Protein AF-R7VZM8-F1 (afdb_monomer_lite)

Foldseek 3Di:
DVVLVVVVVCVVVVVVPDDPDPLVVVLVVLVNVLVVLVVVVVVVVVVLLDLVVLVVVPPDQPPDPPLQVQLQVLLVVLLCCLVVVPLDPLPDDQPDDLSCVVNVRDDRSVSVSSNSSVCVNVLVVSVQVNVVNNCCCPPVVPVSCPPVNVVVVVVSLVSSLVSLVVSLVSLVVCCVPPDPDPVSVVVNVVSVVVNVCSVCVVVVVVVVVVPRRDLFFFAQQVVQLVVVCVVPVVVCVVCVVVVNNVVVSVVRRGDGQPDPDRVSVVVVVLVSCLSVPQRDGSVSVVVSVVDDCCVVCVVVVNCVPCVVLRVDDPVSSVVVVSVVSSVVRD

Secondary structure (DSSP, 8-state):
-HHHHHHHHHHHHHTTTS---HHHHHHHHHHHHHHHHHHHHHHHHHHHTSHHHHHHHSPP----TTHHHHHHHHHHHHHHHHHH-------SPP---GGGGGTT-PPPHHHHHHHHHHHHHSHHHHHHHHHHHHHIIIII-GGGS-HHHHHHHHHHHHHHHHHHHHHHHHHHHHHHHH--SHHHHHHHHHHHHHHHHHHHHHHHHHHHHTSPPPSSPEEE-HHHHHHHHHHTHHHHHHHHHTT-HHHHHHHHSEEEP--SS-HHHHHHHHHHHIIIII--SHHHHHHHHH-SSHHHHHHTT-HHHHGGGTSS-HHHHHHHHHHHHHHHH-

pLDDT: mean 70.74, std 12.4, range [43.28, 94.25]

Organism: Aegilops tauschii (NCBI:txid37682)

Radius of gyration: 27.65 Å; chains: 1; bounding box: 67×43×77 Å

Sequence (330 aa):
MALVVVVLWVIYKSWTSALETKGFQVFAVLLLIGGIIKCFQKPWALRSASFQSLANSCGPSQRTACREKELENYVKQARVFILSGDIGQATGTAIYEPGMLFTDLPYPYCDRLTNLKCSFFWYKNSLKDTLSNIFEVLYTRKKMINCEEFSRHCLCGWLTLILCFYTLIMASFHILAHLNGVDGIVTLALVFGTGVLEYLAPKIMDWSEKIKWPDRVLQHNVIGYFSRNRRHAMLMRFARLFQCKDLLDQIWCMEPCYSPMDITKLVHQHVQDGWKEYIHDAESYREFNDIRGQWILVHESCDESLGWSLEKPFDESVLLWHLATDFCFY

InterPro domains:
  IPR025315 Domain of unknown function DUF4220 [PF13968] (4-62)

Structure (mmCIF, N/CA/C/O backbone):
data_AF-R7VZM8-F1
#
_entry.id   AF-R7VZM8-F1
#
loop_
_atom_site.group_PDB
_atom_site.id
_atom_site.type_symbol
_atom_site.label_atom_id
_atom_site.label_alt_id
_atom_site.label_comp_id
_atom_site.label_asym_id
_atom_site.label_entity_id
_atom_site.label_seq_id
_atom_site.pdbx_PDB_ins_code
_atom_site.Cartn_x
_atom_site.Cartn_y
_atom_site.Cartn_z
_atom_site.occupancy
_atom_site.B_iso_or_equiv
_atom_site.auth_seq_id
_atom_site.auth_comp_id
_atom_site.auth_asym_id
_atom_site.auth_atom_id
_atom_site.pdbx_PDB_model_num
ATOM 1 N N . MET A 1 1 ? 13.568 -21.404 -23.877 1.00 47.91 1 MET A N 1
ATOM 2 C CA . MET A 1 1 ? 14.687 -22.231 -24.387 1.00 47.91 1 MET A CA 1
ATOM 3 C C . MET A 1 1 ? 14.714 -22.303 -25.912 1.00 47.91 1 MET A C 1
ATOM 5 O O . MET A 1 1 ? 15.728 -21.921 -26.474 1.00 47.91 1 MET A O 1
ATOM 9 N N . ALA A 1 2 ? 13.625 -22.677 -26.600 1.00 46.50 2 ALA A N 1
ATOM 10 C CA . ALA A 1 2 ? 13.604 -22.779 -28.071 1.00 46.50 2 ALA A CA 1
ATOM 11 C C . ALA A 1 2 ? 13.983 -21.478 -28.816 1.00 46.50 2 ALA A C 1
ATOM 13 O O . ALA A 1 2 ? 14.806 -21.518 -29.720 1.00 46.50 2 ALA A O 1
ATOM 14 N N . LEU A 1 3 ? 13.474 -20.314 -28.386 1.00 50.62 3 LEU A N 1
ATOM 15 C CA . LEU A 1 3 ? 13.824 -19.013 -28.985 1.00 50.62 3 LEU A CA 1
ATOM 16 C C . LEU A 1 3 ? 15.320 -18.678 -28.881 1.00 50.62 3 LEU A C 1
ATOM 18 O O . LEU A 1 3 ? 15.894 -18.163 -29.831 1.00 50.62 3 LEU A O 1
ATOM 22 N N . VAL A 1 4 ? 15.967 -19.013 -27.761 1.00 55.88 4 VAL A N 1
ATOM 23 C CA . VAL A 1 4 ? 17.405 -18.761 -27.559 1.00 55.88 4 VAL A CA 1
ATOM 24 C C . VAL A 1 4 ? 18.235 -19.647 -28.486 1.00 55.88 4 VAL A C 1
ATOM 26 O O . VAL A 1 4 ? 19.178 -19.170 -29.104 1.00 55.88 4 VAL A O 1
ATOM 29 N N . VAL A 1 5 ? 17.846 -20.915 -28.646 1.00 61.16 5 VAL A N 1
ATOM 30 C CA . VAL A 1 5 ? 18.509 -21.857 -29.562 1.00 61.16 5 VAL A CA 1
ATOM 31 C C . VAL A 1 5 ? 18.340 -21.426 -31.020 1.00 61.16 5 VAL A C 1
ATOM 33 O O . VAL A 1 5 ? 19.298 -21.479 -31.783 1.00 61.16 5 VAL A O 1
ATOM 36 N N . VAL A 1 6 ? 17.157 -20.935 -31.400 1.00 59.25 6 VAL A N 1
ATOM 37 C CA . VAL A 1 6 ? 16.899 -20.406 -32.748 1.00 59.25 6 VAL A CA 1
ATOM 38 C C . VAL A 1 6 ? 17.711 -19.137 -33.008 1.00 59.25 6 VAL A C 1
ATOM 40 O O . VAL A 1 6 ? 18.320 -19.028 -34.065 1.00 59.25 6 VAL A O 1
ATOM 43 N N . VAL A 1 7 ? 17.795 -18.211 -32.048 1.00 59.72 7 VAL A N 1
ATOM 44 C CA . VAL A 1 7 ? 18.631 -17.003 -32.167 1.00 59.72 7 VAL A CA 1
ATOM 45 C C . VAL A 1 7 ? 20.111 -17.372 -32.289 1.00 59.72 7 VAL A C 1
ATOM 47 O O . VAL A 1 7 ? 20.783 -16.878 -33.190 1.00 59.72 7 VAL A O 1
ATOM 50 N N . LEU A 1 8 ? 20.608 -18.296 -31.460 1.00 61.56 8 LEU A N 1
ATOM 51 C CA . LEU A 1 8 ? 21.982 -18.803 -31.550 1.00 61.56 8 LEU A CA 1
ATOM 52 C C . LEU A 1 8 ? 22.260 -19.472 -32.902 1.00 61.56 8 LEU A C 1
ATOM 54 O O . LEU A 1 8 ? 23.320 -19.258 -33.483 1.00 61.56 8 LEU A O 1
ATOM 58 N N . TRP A 1 9 ? 21.302 -20.237 -33.427 1.00 63.81 9 TRP A N 1
ATOM 59 C CA . TRP A 1 9 ? 21.419 -20.903 -34.722 1.00 63.81 9 TRP A CA 1
ATOM 60 C C . TRP A 1 9 ? 21.381 -19.921 -35.901 1.00 63.81 9 TRP A C 1
ATOM 62 O O . TRP A 1 9 ? 22.180 -20.047 -36.826 1.00 63.81 9 TRP A O 1
ATOM 72 N N . VAL A 1 10 ? 20.502 -18.914 -35.863 1.00 62.25 10 VAL A N 1
ATOM 73 C CA . VAL A 1 10 ? 20.428 -17.850 -36.878 1.00 62.25 10 VAL A CA 1
ATOM 74 C C . VAL A 1 10 ? 21.713 -17.022 -36.885 1.00 62.25 10 VAL A C 1
ATOM 76 O O . VAL A 1 10 ? 22.225 -16.719 -37.958 1.00 62.25 10 VAL A O 1
ATOM 79 N N . ILE A 1 11 ? 22.277 -16.715 -35.714 1.00 59.69 11 ILE A N 1
ATOM 80 C CA . ILE A 1 11 ? 23.558 -16.004 -35.588 1.00 59.69 11 ILE A CA 1
ATOM 81 C C . ILE A 1 11 ? 24.710 -16.863 -36.118 1.00 59.69 11 ILE A C 1
ATOM 83 O O . ILE A 1 11 ? 25.477 -16.396 -36.957 1.00 59.69 11 ILE A O 1
ATOM 87 N N . TYR A 1 12 ? 24.788 -18.131 -35.698 1.00 63.56 12 TYR A N 1
ATOM 88 C CA . TYR A 1 12 ? 25.786 -19.085 -36.188 1.00 63.56 12 TYR A CA 1
ATOM 89 C C . TYR A 1 12 ? 25.752 -19.196 -37.715 1.00 63.56 12 TYR A C 1
ATOM 91 O O . TYR A 1 12 ? 26.788 -19.130 -38.370 1.00 63.56 12 TYR A O 1
ATOM 99 N N . LYS A 1 13 ? 24.552 -19.295 -38.296 1.00 56.81 13 LYS A N 1
ATOM 100 C CA . LYS A 1 13 ? 24.367 -19.413 -39.743 1.00 56.81 13 LYS A CA 1
ATOM 101 C C . LYS A 1 13 ? 24.684 -18.108 -40.481 1.00 56.81 13 LYS A C 1
ATOM 103 O O . LYS A 1 13 ? 25.365 -18.152 -41.499 1.00 56.81 13 LYS A O 1
ATOM 108 N N . SER A 1 14 ? 24.257 -16.961 -39.954 1.00 53.97 14 SER A N 1
ATOM 109 C CA . SER A 1 14 ? 24.496 -15.635 -40.548 1.00 53.97 14 SER A CA 1
ATOM 110 C C . SER A 1 14 ? 25.985 -15.244 -40.562 1.00 53.97 14 SER A C 1
ATOM 112 O O . SER A 1 14 ? 26.448 -14.570 -41.477 1.00 53.97 14 SER A O 1
ATOM 114 N N . TRP A 1 15 ? 26.777 -15.725 -39.596 1.00 54.94 15 TRP A N 1
ATOM 115 C CA . TRP A 1 15 ? 28.216 -15.431 -39.495 1.00 54.94 15 TRP A CA 1
ATOM 116 C C . TRP A 1 15 ? 29.125 -16.295 -40.368 1.00 54.94 15 TRP A C 1
ATOM 118 O O . TRP A 1 15 ? 30.311 -15.994 -40.481 1.00 54.94 15 TRP A O 1
ATOM 128 N N . THR A 1 16 ? 28.600 -17.343 -41.007 1.00 51.31 16 THR A N 1
ATOM 129 C CA . THR A 1 16 ? 29.411 -18.174 -41.912 1.00 51.31 16 THR A CA 1
ATOM 130 C C . THR A 1 16 ? 29.676 -17.526 -43.273 1.00 51.31 16 THR A C 1
ATOM 132 O O . THR A 1 16 ? 30.570 -17.989 -43.974 1.00 51.31 16 THR A O 1
ATOM 135 N N . SER A 1 17 ? 28.961 -16.456 -43.652 1.00 50.94 17 SER A N 1
ATOM 136 C CA . SER A 1 17 ? 29.020 -15.929 -45.026 1.00 50.94 17 SER A CA 1
ATOM 137 C C . SER A 1 17 ? 29.549 -14.502 -45.212 1.00 50.94 17 SER A C 1
ATOM 139 O O . SER A 1 17 ? 29.902 -14.177 -46.339 1.00 50.94 17 SER A O 1
ATOM 141 N N . ALA A 1 18 ? 29.642 -13.642 -44.189 1.00 48.88 18 ALA A N 1
ATOM 142 C CA . ALA A 1 18 ? 30.209 -12.293 -44.364 1.00 48.88 18 ALA A CA 1
ATOM 143 C C . ALA A 1 18 ? 30.545 -11.596 -43.030 1.00 48.88 18 ALA A C 1
ATOM 145 O O . ALA A 1 18 ? 29.624 -11.272 -42.289 1.00 48.88 18 ALA A O 1
ATOM 146 N N . LEU A 1 19 ? 31.837 -11.367 -42.732 1.00 45.66 19 LEU A N 1
ATOM 147 C CA . LEU A 1 19 ? 32.465 -10.056 -42.425 1.00 45.66 19 LEU A CA 1
ATOM 148 C C . LEU A 1 19 ? 33.900 -10.248 -41.876 1.00 45.66 19 LEU A C 1
ATOM 150 O O . LEU A 1 19 ? 34.112 -10.838 -40.818 1.00 45.66 19 LEU A O 1
ATOM 154 N N . GLU A 1 20 ? 34.888 -9.702 -42.585 1.00 55.16 20 GLU A N 1
ATOM 155 C CA . GLU A 1 20 ? 36.341 -9.908 -42.428 1.00 55.16 20 GLU A CA 1
ATOM 156 C C . GLU A 1 20 ? 37.033 -9.171 -41.261 1.00 55.16 20 GLU A C 1
ATOM 158 O O . GLU A 1 20 ? 38.241 -8.949 -41.296 1.00 55.16 20 GLU A O 1
ATOM 163 N N . THR A 1 21 ? 36.352 -8.803 -40.175 1.00 58.66 21 THR A N 1
ATOM 164 C CA . THR A 1 21 ? 37.054 -8.159 -39.045 1.00 58.66 21 THR A CA 1
ATOM 165 C C . THR A 1 21 ? 36.731 -8.825 -37.717 1.00 58.66 21 THR A C 1
ATOM 167 O O . THR A 1 21 ? 35.599 -8.809 -37.239 1.00 58.66 21 THR A O 1
ATOM 170 N N . LYS A 1 22 ? 37.770 -9.380 -37.073 1.00 61.44 22 LYS A N 1
ATOM 171 C CA . LYS A 1 22 ? 37.702 -9.987 -35.728 1.00 61.44 22 LYS A CA 1
ATOM 172 C C . LYS A 1 22 ? 36.993 -9.076 -34.708 1.00 61.44 22 LYS A C 1
ATOM 174 O O . LYS A 1 22 ? 36.336 -9.575 -33.802 1.00 61.44 22 LYS A O 1
ATOM 179 N N . GLY A 1 23 ? 37.079 -7.751 -34.878 1.00 60.91 23 GLY A N 1
ATOM 180 C CA . GLY A 1 23 ? 36.411 -6.760 -34.027 1.00 60.91 23 GLY A CA 1
ATOM 181 C C . GLY A 1 23 ? 34.877 -6.796 -34.085 1.00 60.91 23 GLY A C 1
ATOM 182 O O . GLY A 1 23 ? 34.233 -6.691 -33.043 1.00 60.91 23 GLY A O 1
ATOM 183 N N . PHE A 1 24 ? 34.282 -7.019 -35.262 1.00 62.06 24 PHE A N 1
ATOM 184 C CA . PHE A 1 24 ? 32.823 -7.082 -35.416 1.00 62.06 24 PHE A CA 1
ATOM 185 C C . PHE A 1 24 ? 32.226 -8.341 -34.769 1.00 62.06 24 PHE A C 1
ATOM 187 O O . PHE A 1 24 ? 31.180 -8.282 -34.121 1.00 62.06 24 PHE A O 1
ATOM 194 N N . GLN A 1 25 ? 32.928 -9.474 -34.869 1.00 64.62 25 GLN A N 1
ATOM 195 C CA . GLN A 1 25 ? 32.529 -10.718 -34.203 1.00 64.62 25 GLN A CA 1
ATOM 196 C C . GLN A 1 25 ? 32.532 -10.559 -32.678 1.00 64.62 25 GLN A C 1
ATOM 198 O O . GLN A 1 25 ? 31.567 -10.935 -32.016 1.00 64.62 25 GLN A O 1
ATOM 203 N N . VAL A 1 26 ? 33.573 -9.936 -32.117 1.00 66.12 26 VAL A N 1
ATOM 204 C CA . VAL A 1 26 ? 33.650 -9.655 -30.674 1.00 66.12 26 VAL A CA 1
ATOM 205 C C . VAL A 1 26 ? 32.506 -8.738 -30.232 1.00 66.12 26 VAL A C 1
ATOM 207 O O . VAL A 1 26 ? 31.833 -9.035 -29.247 1.00 66.12 26 VAL A O 1
ATOM 210 N N . PHE A 1 27 ? 32.228 -7.670 -30.986 1.00 63.66 27 PHE A N 1
ATOM 211 C CA . PHE A 1 27 ? 31.121 -6.749 -30.712 1.00 63.66 27 PHE A CA 1
ATOM 212 C C . PHE A 1 27 ? 29.767 -7.469 -30.631 1.00 63.66 27 PHE A C 1
ATOM 214 O O . PHE A 1 27 ? 29.010 -7.292 -29.675 1.00 63.66 27 PHE A O 1
ATOM 221 N N . ALA A 1 28 ? 29.476 -8.320 -31.612 1.00 67.62 28 ALA A N 1
ATOM 222 C CA . ALA A 1 28 ? 28.193 -8.995 -31.690 1.00 67.62 28 ALA A CA 1
ATOM 223 C C . ALA A 1 28 ? 28.042 -10.105 -30.629 1.00 67.62 28 ALA A C 1
ATOM 225 O O . ALA A 1 28 ? 26.954 -10.275 -30.075 1.00 67.62 28 ALA A O 1
ATOM 226 N N . VAL A 1 29 ? 29.130 -10.800 -30.264 1.00 74.12 29 VAL A N 1
ATOM 227 C CA . VAL A 1 29 ? 29.143 -11.738 -29.123 1.00 74.12 29 VAL A CA 1
ATOM 228 C C . VAL A 1 29 ? 28.853 -11.010 -27.805 1.00 74.12 29 VAL A C 1
ATOM 230 O O . VAL A 1 29 ? 28.062 -11.497 -27.000 1.00 74.12 29 VAL A O 1
ATOM 233 N N . LEU A 1 30 ? 29.444 -9.834 -27.578 1.00 70.00 30 LEU A N 1
ATOM 234 C CA . LEU A 1 30 ? 29.235 -9.065 -26.345 1.00 70.00 30 LEU A CA 1
ATOM 235 C C . LEU A 1 30 ? 27.787 -8.568 -26.204 1.00 70.00 30 LEU A C 1
ATOM 237 O O . LEU A 1 30 ? 27.204 -8.687 -25.125 1.00 70.00 30 LEU A O 1
ATOM 241 N N . LEU A 1 31 ? 27.177 -8.083 -27.292 1.00 69.56 31 LEU A N 1
ATOM 242 C CA . LEU A 1 31 ? 25.755 -7.714 -27.303 1.00 69.56 31 LEU A CA 1
ATOM 243 C C . LEU A 1 31 ? 24.843 -8.914 -27.037 1.00 69.56 31 LEU A C 1
ATOM 245 O O . LEU A 1 31 ? 23.864 -8.792 -26.301 1.00 69.56 31 LEU A O 1
ATOM 249 N N . LEU A 1 32 ? 25.178 -10.080 -27.595 1.00 74.75 32 LEU A N 1
ATOM 250 C CA . LEU A 1 32 ? 24.436 -11.313 -27.358 1.00 74.75 32 LEU A CA 1
ATOM 251 C C . LEU A 1 32 ? 24.507 -11.735 -25.885 1.00 74.75 32 LEU A C 1
ATOM 253 O O . LEU A 1 32 ? 23.478 -12.057 -25.297 1.00 74.75 32 LEU A O 1
ATOM 257 N N . ILE A 1 33 ? 25.694 -11.693 -25.275 1.00 76.31 33 ILE A N 1
ATOM 258 C CA . ILE A 1 33 ? 25.879 -12.007 -23.852 1.00 76.31 33 ILE A CA 1
ATOM 259 C C . ILE A 1 33 ? 25.067 -11.038 -22.984 1.00 76.31 33 ILE A C 1
ATOM 261 O O . ILE A 1 33 ? 24.312 -11.489 -22.123 1.00 76.31 33 ILE A O 1
ATOM 265 N N . GLY A 1 34 ? 25.148 -9.728 -23.245 1.00 71.31 34 GLY A N 1
ATOM 266 C CA . GLY A 1 34 ? 24.348 -8.724 -22.534 1.00 71.31 34 GLY A CA 1
ATOM 267 C C . GLY A 1 34 ? 22.839 -8.953 -22.687 1.00 71.31 34 GLY A C 1
ATOM 268 O O . GLY A 1 34 ? 22.094 -8.898 -21.708 1.00 71.31 34 GLY A O 1
ATOM 269 N N . GLY A 1 35 ? 22.388 -9.294 -23.898 1.00 70.25 35 GLY A N 1
ATOM 270 C CA . GLY A 1 35 ? 20.996 -9.644 -24.179 1.00 70.25 35 GLY A CA 1
ATOM 271 C C . GLY A 1 35 ? 20.530 -10.885 -23.417 1.00 70.25 35 GLY A C 1
ATOM 272 O O . GLY A 1 35 ? 19.480 -10.852 -22.780 1.00 70.25 35 GLY A O 1
ATOM 273 N N . ILE A 1 36 ? 21.326 -11.959 -23.413 1.00 76.31 36 ILE A N 1
ATOM 274 C CA . ILE A 1 36 ? 21.027 -13.198 -22.679 1.00 76.31 36 ILE A CA 1
ATOM 275 C C . ILE A 1 36 ? 20.930 -12.924 -21.177 1.00 76.31 36 ILE A C 1
ATOM 277 O O . ILE A 1 36 ? 19.963 -13.343 -20.539 1.00 76.31 36 ILE A O 1
ATOM 281 N N . ILE A 1 37 ? 21.895 -12.189 -20.619 1.00 72.62 37 ILE A N 1
ATOM 282 C CA . ILE A 1 37 ? 21.901 -11.797 -19.208 1.00 72.62 37 ILE A CA 1
ATOM 283 C C . ILE A 1 37 ? 20.597 -11.066 -18.856 1.00 72.62 37 ILE A C 1
ATOM 285 O O . ILE A 1 37 ? 19.898 -11.472 -17.926 1.00 72.62 37 ILE A O 1
ATOM 289 N N . LYS A 1 38 ? 20.197 -10.061 -19.646 1.00 69.44 38 LYS A N 1
ATOM 290 C CA . LYS A 1 38 ? 18.923 -9.353 -19.448 1.00 69.44 38 LYS A CA 1
ATOM 291 C C . LYS A 1 38 ? 17.693 -10.247 -19.583 1.00 69.44 38 LYS A C 1
ATOM 293 O O . LYS A 1 38 ? 16.740 -10.102 -18.815 1.00 69.44 38 LYS A O 1
ATOM 298 N N . CYS A 1 39 ? 17.695 -11.183 -20.531 1.00 69.56 39 CYS A N 1
ATOM 299 C CA . CYS A 1 39 ? 16.591 -12.124 -20.707 1.00 69.56 39 CYS A CA 1
ATOM 300 C C . CYS A 1 39 ? 16.370 -13.002 -19.470 1.00 69.56 39 CYS A C 1
ATOM 302 O O . CYS A 1 39 ? 15.230 -13.381 -19.214 1.00 69.56 39 CYS A O 1
ATOM 304 N N . PHE A 1 40 ? 17.421 -13.307 -18.703 1.00 71.19 40 PHE A N 1
ATOM 305 C CA . PHE A 1 40 ? 17.316 -14.079 -17.463 1.00 71.19 40 PHE A CA 1
ATOM 306 C C . PHE A 1 40 ? 17.054 -13.222 -16.219 1.00 71.19 40 PHE A C 1
ATOM 308 O O . PHE A 1 40 ? 16.408 -13.711 -15.293 1.00 71.19 40 PHE A O 1
ATOM 315 N N . GLN A 1 41 ? 17.459 -11.947 -16.208 1.00 68.62 41 GLN A N 1
ATOM 316 C CA . GLN A 1 41 ? 17.193 -11.031 -15.090 1.00 68.62 41 GLN A CA 1
ATOM 317 C C . GLN A 1 41 ? 15.697 -10.905 -14.777 1.00 68.62 41 GLN A C 1
ATOM 319 O O . GLN A 1 41 ? 15.310 -10.973 -13.615 1.00 68.62 41 GLN A O 1
ATOM 324 N N . LYS A 1 42 ? 14.841 -10.753 -15.797 1.00 66.12 42 LYS A N 1
ATOM 325 C CA . LYS A 1 42 ? 13.397 -10.548 -15.591 1.00 66.12 42 LYS A CA 1
ATOM 326 C C . LYS A 1 42 ? 12.685 -11.795 -15.026 1.00 66.12 42 LYS A C 1
ATOM 328 O O . LYS A 1 42 ? 11.997 -11.654 -14.018 1.00 66.12 42 LYS A O 1
ATOM 333 N N . PRO A 1 43 ? 12.847 -13.011 -15.588 1.00 67.75 43 PRO A N 1
ATOM 334 C CA . PRO A 1 43 ? 12.316 -14.240 -14.992 1.00 67.75 43 PRO A CA 1
ATOM 335 C C . PRO A 1 43 ? 12.862 -14.527 -13.592 1.00 67.75 43 PRO A C 1
ATOM 337 O O . PRO A 1 43 ? 12.129 -15.036 -12.748 1.00 67.75 43 PRO A O 1
ATOM 340 N N . TRP A 1 44 ? 14.133 -14.202 -13.340 1.00 65.62 44 TRP A N 1
ATOM 341 C CA . TRP A 1 44 ? 14.735 -14.378 -12.022 1.00 65.62 44 TRP A CA 1
ATOM 342 C C . TRP A 1 44 ? 14.106 -13.441 -10.991 1.00 65.62 44 TRP A C 1
ATOM 344 O O . TRP A 1 44 ? 13.624 -13.916 -9.967 1.00 65.62 44 TRP A O 1
ATOM 354 N N . ALA A 1 45 ? 14.009 -12.147 -11.314 1.00 64.19 45 ALA A N 1
ATOM 355 C CA . ALA A 1 45 ? 13.328 -11.158 -10.483 1.00 64.19 45 ALA A CA 1
ATOM 356 C C . ALA A 1 45 ? 11.867 -11.551 -10.213 1.00 64.19 45 ALA A C 1
ATOM 358 O O . ALA A 1 45 ? 11.394 -11.414 -9.095 1.00 64.19 45 ALA A O 1
ATOM 359 N N . LEU A 1 46 ? 11.160 -12.107 -11.204 1.00 64.25 46 LEU A N 1
ATOM 360 C CA . LEU A 1 46 ? 9.800 -12.642 -11.036 1.00 64.25 46 LEU A CA 1
ATOM 361 C C . LEU A 1 46 ? 9.736 -13.847 -10.083 1.00 64.25 46 LEU A C 1
ATOM 363 O O . LEU A 1 46 ? 8.755 -14.003 -9.355 1.00 64.25 46 LEU A O 1
ATOM 367 N N . ARG A 1 47 ? 10.759 -14.710 -10.082 1.00 68.38 47 ARG A N 1
ATOM 368 C CA . ARG A 1 47 ? 10.826 -15.889 -9.210 1.00 68.38 47 ARG A CA 1
ATOM 369 C C . ARG A 1 47 ? 11.124 -15.506 -7.760 1.00 68.38 47 ARG A C 1
ATOM 371 O O . ARG A 1 47 ? 10.432 -16.004 -6.869 1.00 68.38 47 ARG A O 1
ATOM 378 N N . SER A 1 48 ? 12.110 -14.639 -7.523 1.00 62.44 48 SER A N 1
ATOM 379 C CA . SER A 1 48 ? 12.456 -14.151 -6.175 1.00 62.44 48 SER A CA 1
ATOM 380 C C . SER A 1 48 ? 11.322 -13.331 -5.559 1.00 62.44 48 SER A C 1
ATOM 382 O O . SER A 1 48 ? 11.048 -13.436 -4.369 1.00 62.44 48 SER A O 1
ATOM 384 N N . ALA A 1 49 ? 10.576 -12.627 -6.404 1.00 61.47 49 ALA A N 1
ATOM 385 C CA . ALA A 1 49 ? 9.359 -11.907 -6.076 1.00 61.47 49 ALA A CA 1
ATOM 386 C C . ALA A 1 49 ? 8.153 -12.792 -5.683 1.00 61.47 49 ALA A C 1
ATOM 388 O O . ALA A 1 49 ? 7.122 -12.250 -5.292 1.00 61.47 49 ALA A O 1
ATOM 389 N N . SER A 1 50 ? 8.180 -14.115 -5.863 1.00 69.12 50 SER A N 1
ATOM 390 C CA . SER A 1 50 ? 6.979 -14.953 -5.692 1.00 69.12 50 SER A CA 1
ATOM 391 C C . SER A 1 50 ? 6.513 -15.077 -4.231 1.00 69.12 50 SER A C 1
ATOM 393 O O . SER A 1 50 ? 7.326 -15.095 -3.311 1.00 69.12 50 SER A O 1
ATOM 395 N N . PHE A 1 51 ? 5.203 -15.261 -4.008 1.00 68.31 51 PHE A N 1
ATOM 396 C CA . PHE A 1 51 ? 4.650 -15.535 -2.668 1.00 68.31 51 PHE A CA 1
ATOM 397 C C . PHE A 1 51 ? 5.243 -16.796 -2.025 1.00 68.31 51 PHE A C 1
ATOM 399 O O . PHE A 1 51 ? 5.377 -16.866 -0.811 1.00 68.31 51 PHE A O 1
ATOM 406 N N . GLN A 1 52 ? 5.652 -17.779 -2.831 1.00 68.69 52 GLN A N 1
ATOM 407 C CA . GLN A 1 52 ? 6.361 -18.960 -2.341 1.00 68.69 52 GLN A CA 1
ATOM 408 C C . GLN A 1 52 ? 7.735 -18.589 -1.764 1.00 68.69 52 GLN A C 1
ATOM 410 O O . GLN A 1 52 ? 8.119 -19.085 -0.711 1.00 68.69 52 GLN A O 1
ATOM 415 N N . SER A 1 53 ? 8.470 -17.709 -2.450 1.00 67.69 53 SER A N 1
ATOM 416 C CA . SER A 1 53 ? 9.746 -17.173 -1.968 1.00 67.69 53 SER A CA 1
ATOM 417 C C . SER A 1 53 ? 9.552 -16.407 -0.656 1.00 67.69 53 SER A C 1
ATOM 419 O O . SER A 1 53 ? 10.313 -16.614 0.284 1.00 67.69 53 SER A O 1
ATOM 421 N N . LEU A 1 54 ? 8.469 -15.624 -0.560 1.00 68.38 54 LEU A N 1
ATOM 422 C CA . LEU A 1 54 ? 8.079 -14.915 0.661 1.00 68.38 54 LEU A CA 1
ATOM 423 C C . LEU A 1 54 ? 7.782 -15.857 1.831 1.00 68.38 54 LEU A C 1
ATOM 425 O O . LEU A 1 54 ? 8.285 -15.673 2.935 1.00 68.38 54 LEU A O 1
ATOM 429 N N . ALA A 1 55 ? 6.968 -16.882 1.586 1.00 67.94 55 ALA A N 1
ATOM 430 C CA . ALA A 1 55 ? 6.621 -17.864 2.602 1.00 67.94 55 ALA A CA 1
ATOM 431 C C . ALA A 1 55 ? 7.852 -18.643 3.085 1.00 67.94 55 ALA A C 1
ATOM 433 O O . ALA A 1 55 ? 7.923 -18.992 4.256 1.00 67.94 55 ALA A O 1
ATOM 434 N N . ASN A 1 56 ? 8.829 -18.881 2.204 1.00 68.69 56 ASN A N 1
ATOM 435 C CA . ASN A 1 56 ? 10.080 -19.555 2.549 1.00 68.69 56 ASN A CA 1
ATOM 436 C C . ASN A 1 56 ? 11.069 -18.654 3.309 1.00 68.69 56 ASN A C 1
ATOM 438 O O . ASN A 1 56 ? 11.906 -19.180 4.040 1.00 68.69 56 ASN A O 1
ATOM 442 N N . SER A 1 57 ? 11.026 -17.328 3.112 1.00 63.56 57 SER A N 1
ATOM 443 C CA . SER A 1 57 ? 11.863 -16.385 3.869 1.00 63.56 57 SER A CA 1
ATOM 444 C C . SER A 1 57 ? 11.328 -16.144 5.276 1.00 63.56 57 SER A C 1
ATOM 446 O O . SER A 1 57 ? 12.110 -15.952 6.203 1.00 63.56 57 SER A O 1
ATOM 448 N N . CYS A 1 58 ? 10.005 -16.183 5.450 1.00 61.00 58 CYS A N 1
ATOM 449 C CA . CYS A 1 58 ? 9.402 -16.170 6.773 1.00 61.00 58 CYS A CA 1
ATOM 450 C C . CYS A 1 58 ? 9.735 -17.495 7.480 1.00 61.00 58 CYS A C 1
ATOM 452 O O . CYS A 1 58 ? 9.438 -18.575 6.974 1.00 61.00 58 CYS A O 1
ATOM 454 N N . GLY A 1 59 ? 10.398 -17.417 8.638 1.00 60.81 59 GLY A N 1
ATOM 455 C CA . GLY A 1 59 ? 10.798 -18.595 9.412 1.00 60.81 59 GLY A CA 1
ATOM 456 C C . GLY A 1 59 ? 9.622 -19.532 9.743 1.00 60.81 59 GLY A C 1
ATOM 457 O O . GLY A 1 59 ? 8.457 -19.145 9.625 1.00 60.81 59 GLY A O 1
ATOM 458 N N . PRO A 1 60 ? 9.897 -20.778 10.173 1.00 56.12 60 PRO A N 1
ATOM 459 C CA . PRO A 1 60 ? 8.850 -21.752 10.456 1.00 56.12 60 PRO A CA 1
ATOM 460 C C . PRO A 1 60 ? 7.851 -21.194 11.476 1.00 56.12 60 PRO A C 1
ATOM 462 O O . PRO A 1 60 ? 8.211 -20.859 12.603 1.00 56.12 60 PRO A O 1
ATOM 465 N N . SER A 1 61 ? 6.586 -21.105 11.059 1.00 54.28 61 SER A N 1
ATOM 466 C CA . SER A 1 61 ? 5.466 -20.686 11.900 1.00 54.28 61 SER A CA 1
ATOM 467 C C . SER A 1 61 ? 5.425 -21.520 13.181 1.00 54.28 61 SER A C 1
ATOM 469 O O . SER A 1 61 ? 5.147 -22.722 13.150 1.00 54.28 61 SER A O 1
ATOM 471 N N . GLN A 1 62 ? 5.672 -20.881 14.325 1.00 53.50 62 GLN A N 1
ATOM 472 C CA . GLN A 1 62 ? 5.374 -21.465 15.627 1.00 53.50 62 GLN A CA 1
ATOM 473 C C . GLN A 1 62 ? 3.853 -21.461 15.807 1.00 53.50 62 GLN A C 1
ATOM 475 O O . GLN A 1 62 ? 3.260 -20.514 16.313 1.00 53.50 62 GLN A O 1
ATOM 480 N N . ARG A 1 63 ? 3.186 -22.531 15.363 1.00 48.00 63 ARG A N 1
ATOM 481 C CA . ARG A 1 63 ? 1.820 -22.823 15.810 1.00 48.00 63 ARG A CA 1
ATOM 482 C C . ARG A 1 63 ? 1.894 -23.311 17.256 1.00 48.00 63 ARG A C 1
ATOM 484 O O . ARG A 1 63 ? 2.008 -24.509 17.502 1.00 48.00 63 ARG A O 1
ATOM 491 N N . THR A 1 64 ? 1.872 -22.391 18.216 1.00 53.38 64 THR A N 1
ATOM 492 C CA . THR A 1 64 ? 1.776 -22.736 19.638 1.00 53.38 64 THR A CA 1
ATOM 493 C C . THR A 1 64 ? 0.386 -23.290 19.952 1.00 53.38 64 THR A C 1
ATOM 495 O O . THR A 1 64 ? -0.640 -22.731 19.566 1.00 53.38 64 THR A O 1
ATOM 498 N N . ALA A 1 65 ? 0.344 -24.402 20.686 1.00 53.25 65 ALA A N 1
ATOM 499 C CA . ALA A 1 65 ? -0.878 -25.124 21.047 1.00 53.25 65 ALA A CA 1
ATOM 500 C C . ALA A 1 65 ? -1.780 -24.393 22.074 1.00 53.25 65 ALA A C 1
ATOM 502 O O . ALA A 1 65 ? -2.834 -24.913 22.426 1.00 53.25 65 ALA A O 1
ATOM 503 N N . CYS A 1 66 ? -1.400 -23.201 22.561 1.00 58.97 66 CYS A N 1
ATOM 504 C CA . CYS A 1 66 ? -2.109 -22.468 23.624 1.00 58.97 66 CYS A CA 1
ATOM 505 C C . CYS A 1 66 ? -2.490 -21.030 23.219 1.00 58.97 66 CYS A C 1
ATOM 507 O O . CYS A 1 66 ? -2.317 -20.075 23.974 1.00 58.97 66 CYS A O 1
ATOM 509 N N . ARG A 1 67 ? -3.023 -20.878 22.003 1.00 75.00 67 ARG A N 1
ATOM 510 C CA . ARG A 1 67 ? -3.323 -19.579 21.381 1.00 75.00 67 ARG A CA 1
ATOM 511 C C . ARG A 1 67 ? -4.326 -18.717 22.165 1.00 75.00 67 ARG A C 1
ATOM 513 O O . ARG A 1 67 ? -4.204 -17.498 22.149 1.00 75.00 67 ARG A O 1
ATOM 520 N N . GLU A 1 68 ? -5.278 -19.332 22.872 1.00 84.00 68 GLU A N 1
ATOM 521 C CA . GLU A 1 68 ? -6.293 -18.609 23.659 1.00 84.00 68 GLU A CA 1
ATOM 522 C C . GLU A 1 68 ? -5.686 -17.914 24.884 1.00 84.00 68 GLU A C 1
ATOM 524 O O . GLU A 1 68 ? -5.839 -16.712 25.068 1.00 84.00 68 GLU A O 1
ATOM 529 N N . LYS A 1 69 ? -4.899 -18.649 25.678 1.00 86.62 69 LYS A N 1
ATOM 530 C CA . LYS A 1 69 ? -4.238 -18.109 26.874 1.00 86.62 69 LYS A CA 1
ATOM 531 C C . LYS A 1 69 ? -3.228 -17.016 26.521 1.00 86.62 69 LYS A C 1
ATOM 533 O O . LYS A 1 69 ? -3.059 -16.049 27.263 1.00 86.62 69 LYS A O 1
ATOM 538 N N . GLU A 1 70 ? -2.542 -17.171 25.391 1.00 88.38 70 GLU A N 1
ATOM 539 C CA . GLU A 1 70 ? -1.639 -16.150 24.857 1.00 88.38 70 GLU A CA 1
ATOM 540 C C . GLU A 1 70 ? -2.396 -14.884 24.434 1.00 88.38 70 GLU A C 1
ATOM 542 O O . GLU A 1 70 ? -1.935 -13.781 24.736 1.00 88.38 70 GLU A O 1
ATOM 547 N N . LEU A 1 71 ? -3.563 -15.033 23.797 1.00 90.75 71 LEU A N 1
ATOM 548 C CA . LEU A 1 71 ? -4.426 -13.917 23.415 1.00 90.75 71 LEU A CA 1
ATOM 549 C C . LEU A 1 71 ? -4.965 -13.169 24.639 1.00 90.75 71 LEU A C 1
ATOM 551 O O . LEU A 1 71 ? -4.850 -11.947 24.698 1.00 90.75 71 LEU A O 1
ATOM 555 N N . GLU A 1 72 ? -5.512 -13.876 25.628 1.00 92.25 72 GLU A N 1
ATOM 556 C CA . GLU A 1 72 ? -6.013 -13.264 26.867 1.00 92.25 72 GLU A CA 1
ATOM 557 C C . GLU A 1 72 ? -4.913 -12.474 27.585 1.00 92.25 72 GLU A C 1
ATOM 559 O O . GLU A 1 72 ? -5.107 -11.327 27.998 1.00 92.25 72 GLU A O 1
ATOM 564 N N . ASN A 1 73 ? -3.720 -13.068 27.690 1.00 92.94 73 ASN A N 1
ATOM 565 C CA . ASN A 1 73 ? -2.559 -12.412 28.278 1.00 92.94 73 ASN A CA 1
ATOM 566 C C . ASN A 1 73 ? -2.151 -11.160 27.483 1.00 92.94 73 ASN A C 1
ATOM 568 O O . ASN A 1 73 ? -1.837 -10.126 28.075 1.00 92.94 73 ASN A O 1
ATOM 572 N N . TYR A 1 74 ? -2.191 -11.230 26.153 1.00 92.38 74 TYR A N 1
ATOM 573 C CA . TYR A 1 74 ? -1.927 -10.091 25.279 1.00 92.38 74 TYR A CA 1
ATOM 574 C C . TYR A 1 74 ? -2.928 -8.957 25.473 1.00 92.38 74 TYR A C 1
ATOM 576 O O . TYR A 1 74 ? -2.500 -7.830 25.720 1.00 92.38 74 TYR A O 1
ATOM 584 N N . VAL A 1 75 ? -4.232 -9.244 25.423 1.00 94.25 75 VAL A N 1
ATOM 585 C CA . VAL A 1 75 ? -5.283 -8.233 25.606 1.00 94.25 75 VAL A CA 1
ATOM 586 C C . VAL A 1 75 ? -5.129 -7.567 26.967 1.00 94.25 75 VAL A C 1
ATOM 588 O O . VAL A 1 75 ? -5.122 -6.340 27.056 1.00 94.25 75 VAL A O 1
ATOM 591 N N . LYS A 1 76 ? -4.905 -8.352 28.026 1.00 93.25 76 LYS A N 1
ATOM 592 C CA . LYS A 1 76 ? -4.689 -7.820 29.374 1.00 93.25 76 LYS A CA 1
ATOM 593 C C . LYS A 1 76 ? -3.492 -6.867 29.431 1.00 93.25 76 LYS A C 1
ATOM 595 O O . LYS A 1 76 ? -3.616 -5.765 29.961 1.00 93.25 76 LYS A O 1
ATOM 600 N N . GLN A 1 77 ? -2.341 -7.260 28.883 1.00 91.56 77 GLN A N 1
ATOM 601 C CA . GLN A 1 77 ? -1.137 -6.422 28.900 1.00 91.56 77 GLN A CA 1
ATOM 602 C C . GLN A 1 77 ? -1.266 -5.171 28.021 1.00 91.56 77 GLN A C 1
ATOM 604 O O . GLN A 1 77 ? -0.815 -4.098 28.422 1.00 91.56 77 GLN A O 1
ATOM 609 N N . ALA A 1 78 ? -1.883 -5.294 26.846 1.00 91.25 78 ALA A N 1
ATOM 610 C CA . ALA A 1 78 ? -2.126 -4.181 25.934 1.00 91.25 78 ALA A CA 1
ATOM 611 C C . ALA A 1 78 ? -3.072 -3.140 26.552 1.00 91.25 78 ALA A C 1
ATOM 613 O O . ALA A 1 78 ? -2.766 -1.949 26.527 1.00 91.25 78 ALA A O 1
ATOM 614 N N . ARG A 1 79 ? -4.165 -3.585 27.188 1.00 91.56 79 ARG A N 1
ATOM 615 C CA . ARG A 1 79 ? -5.099 -2.696 27.897 1.00 91.56 79 ARG A CA 1
ATOM 616 C C . ARG A 1 79 ? -4.425 -1.962 29.045 1.00 91.56 79 ARG A C 1
ATOM 618 O O . ARG A 1 79 ? -4.567 -0.750 29.141 1.00 91.56 79 ARG A O 1
ATOM 625 N N . VAL A 1 80 ? -3.665 -2.672 29.886 1.00 90.19 80 VAL A N 1
ATOM 626 C CA . VAL A 1 80 ? -2.923 -2.040 30.991 1.00 90.19 80 VAL A CA 1
ATOM 627 C C . VAL A 1 80 ? -1.998 -0.949 30.458 1.00 90.19 80 VAL A C 1
ATOM 629 O O . VAL A 1 80 ? -2.013 0.147 30.998 1.00 90.19 80 VAL A O 1
ATOM 632 N N . PHE A 1 81 ? -1.260 -1.218 29.379 1.00 88.06 81 PHE A N 1
ATOM 633 C CA . PHE A 1 81 ? -0.363 -0.244 28.755 1.00 88.06 81 PHE A CA 1
ATOM 634 C C . PHE A 1 81 ? -1.094 1.000 28.216 1.00 88.06 81 PHE A C 1
ATOM 636 O O . PHE A 1 81 ? -0.642 2.120 28.433 1.00 88.06 81 PHE A O 1
ATOM 643 N N . ILE A 1 82 ? -2.224 0.824 27.527 1.00 87.00 82 ILE A N 1
ATOM 644 C CA . ILE A 1 82 ? -2.955 1.943 26.910 1.00 87.00 82 ILE A CA 1
ATOM 645 C C . ILE A 1 82 ? -3.702 2.778 27.955 1.00 87.00 82 ILE A C 1
ATOM 647 O O . ILE A 1 82 ? -3.743 4.003 27.843 1.00 87.00 82 ILE A O 1
ATOM 651 N N . LEU A 1 83 ? -4.275 2.132 28.976 1.00 85.88 83 LEU A N 1
ATOM 652 C CA . LEU A 1 83 ? -5.039 2.800 30.031 1.00 85.88 83 LEU A CA 1
ATOM 653 C C . LEU A 1 83 ? -4.147 3.474 31.076 1.00 85.88 83 LEU A C 1
ATOM 655 O O . LEU A 1 83 ? -4.536 4.506 31.615 1.00 85.88 83 LEU A O 1
ATOM 659 N N . SER A 1 84 ? -2.964 2.922 31.369 1.00 83.38 84 SER A N 1
ATOM 660 C CA . SER A 1 84 ? -2.040 3.541 32.325 1.00 83.38 84 SER A CA 1
ATOM 661 C C . SER A 1 84 ? -1.430 4.839 31.796 1.00 83.38 84 SER A C 1
ATOM 663 O O . SER A 1 84 ? -0.937 5.638 32.588 1.00 83.38 84 SER A O 1
ATOM 665 N N . GLY A 1 85 ? -1.436 5.050 30.472 1.00 69.69 85 GLY A N 1
ATOM 666 C CA . GLY A 1 85 ? -0.746 6.172 29.834 1.00 69.69 85 GLY A CA 1
ATOM 667 C C . GLY A 1 85 ? 0.767 6.150 30.065 1.00 69.69 85 GLY A C 1
ATOM 668 O O . GLY A 1 85 ? 1.442 7.147 29.814 1.00 69.69 85 GLY A O 1
ATOM 669 N N . ASP A 1 86 ? 1.298 5.029 30.562 1.00 62.47 86 ASP A N 1
ATOM 670 C CA . ASP A 1 86 ? 2.692 4.901 30.944 1.00 62.47 86 ASP A CA 1
ATOM 671 C C . ASP A 1 86 ? 3.507 4.644 29.677 1.00 62.47 86 ASP A C 1
ATOM 673 O O . ASP A 1 86 ? 3.706 3.509 29.233 1.00 62.47 86 ASP A O 1
ATOM 677 N N . ILE A 1 87 ? 3.948 5.738 29.056 1.00 58.00 87 ILE A N 1
ATOM 678 C CA . ILE A 1 87 ? 4.918 5.745 27.959 1.00 58.00 87 ILE A CA 1
ATOM 679 C C . ILE A 1 87 ? 6.301 5.409 28.551 1.00 58.00 87 ILE A C 1
ATOM 681 O O . ILE A 1 87 ? 7.265 6.164 28.429 1.00 58.00 87 ILE A O 1
ATOM 685 N N . GLY A 1 88 ? 6.407 4.282 29.256 1.00 54.25 88 GLY A N 1
ATOM 686 C CA . GLY A 1 88 ? 7.684 3.733 29.681 1.00 54.25 88 GLY A CA 1
ATOM 687 C C . GLY A 1 88 ? 8.561 3.523 28.449 1.00 54.25 88 GLY A C 1
ATOM 688 O O . GLY A 1 88 ? 8.055 3.128 27.396 1.00 54.25 88 GLY A O 1
ATOM 689 N N . GLN A 1 89 ? 9.860 3.828 28.567 1.00 50.31 89 GLN A N 1
ATOM 690 C CA . GLN A 1 89 ? 10.862 3.675 27.506 1.00 50.31 89 GLN A CA 1
ATOM 691 C C . GLN A 1 89 ? 10.623 2.375 26.729 1.00 50.31 89 GLN A C 1
ATOM 693 O O . GLN A 1 89 ? 10.902 1.283 27.225 1.00 50.31 89 GLN A O 1
ATOM 698 N N . ALA A 1 90 ? 10.105 2.484 25.505 1.00 51.72 90 ALA A N 1
ATOM 699 C CA . ALA A 1 90 ? 10.053 1.361 24.589 1.00 51.72 90 ALA A CA 1
ATOM 700 C C . ALA A 1 90 ? 11.504 1.036 24.208 1.00 51.72 90 ALA A C 1
ATOM 702 O O . ALA A 1 90 ? 12.076 1.637 23.305 1.00 51.72 90 ALA A O 1
ATOM 703 N N . THR A 1 91 ? 12.129 0.125 24.952 1.00 49.25 91 THR A N 1
ATOM 704 C CA . THR A 1 91 ? 13.512 -0.329 24.741 1.00 49.25 91 THR A CA 1
ATOM 705 C C . THR A 1 91 ? 13.645 -1.296 23.561 1.00 49.25 91 THR A C 1
ATOM 707 O O . THR A 1 91 ? 14.751 -1.721 23.240 1.00 49.25 91 THR A O 1
ATOM 710 N N . GLY A 1 92 ? 12.535 -1.640 22.901 1.00 54.25 92 GLY A N 1
ATOM 711 C CA . GLY A 1 92 ? 12.499 -2.533 21.747 1.00 54.25 92 GLY A CA 1
ATOM 712 C C . GLY A 1 92 ? 12.484 -1.788 20.413 1.00 54.25 92 GLY A C 1
ATOM 713 O O . GLY A 1 92 ? 11.743 -0.822 20.228 1.00 54.25 92 GLY A O 1
ATOM 714 N N . THR A 1 93 ? 13.264 -2.278 19.452 1.00 56.84 93 THR A N 1
ATOM 715 C CA . THR A 1 93 ? 13.071 -1.967 18.032 1.00 56.84 93 THR A CA 1
ATOM 716 C C . THR A 1 93 ? 11.831 -2.699 17.526 1.00 56.84 93 THR A C 1
ATOM 718 O O . THR A 1 93 ? 11.647 -3.875 17.839 1.00 56.84 93 THR A O 1
ATOM 721 N N . ALA A 1 94 ? 10.982 -2.025 16.745 1.00 60.38 94 ALA A N 1
ATOM 722 C CA . ALA A 1 94 ? 9.811 -2.657 16.140 1.00 60.38 94 ALA A CA 1
ATOM 723 C C . ALA A 1 94 ? 10.236 -3.887 15.318 1.00 60.38 94 ALA A C 1
ATOM 725 O O . ALA A 1 94 ? 11.109 -3.793 14.453 1.00 60.38 94 ALA A O 1
ATOM 726 N N . ILE A 1 95 ? 9.610 -5.033 15.587 1.00 62.31 95 ILE A N 1
ATOM 727 C CA . ILE A 1 95 ? 9.855 -6.302 14.896 1.00 62.31 95 ILE A CA 1
ATOM 728 C C . ILE A 1 95 ? 8.797 -6.391 13.797 1.00 62.31 95 ILE A C 1
ATOM 730 O O . ILE A 1 95 ? 7.827 -7.142 13.896 1.00 62.31 95 ILE A O 1
ATOM 734 N N . TYR A 1 96 ? 8.904 -5.519 12.793 1.00 63.59 96 TYR A N 1
ATOM 735 C CA . TYR A 1 96 ? 7.967 -5.515 11.673 1.00 63.59 96 TYR A CA 1
ATOM 736 C C . TYR A 1 96 ? 8.620 -6.045 10.399 1.00 63.59 96 TYR A C 1
ATOM 738 O O . TYR A 1 96 ? 9.439 -5.382 9.752 1.00 63.59 96 TYR A O 1
ATOM 746 N N . GLU A 1 97 ? 8.196 -7.242 10.016 1.00 63.94 97 GLU A N 1
ATOM 747 C CA . GLU A 1 97 ? 8.489 -7.875 8.742 1.00 63.94 97 GLU A CA 1
ATOM 748 C C . GLU A 1 97 ? 7.193 -7.907 7.910 1.00 63.94 97 GLU A C 1
ATOM 750 O O . GLU A 1 97 ? 6.293 -8.707 8.168 1.00 63.94 97 GLU A O 1
ATOM 755 N N . PRO A 1 98 ? 7.061 -7.033 6.894 1.00 61.22 98 PRO A N 1
ATOM 756 C CA . PRO A 1 98 ? 5.819 -6.908 6.131 1.00 61.22 98 PRO A CA 1
ATOM 757 C C . PRO A 1 98 ? 5.390 -8.207 5.438 1.00 61.22 98 PRO A C 1
ATOM 759 O O . PRO A 1 98 ? 4.218 -8.374 5.122 1.00 61.22 98 PRO A O 1
ATOM 762 N N . GLY A 1 99 ? 6.330 -9.132 5.211 1.00 61.97 99 GLY A N 1
ATOM 763 C CA . GLY A 1 99 ? 6.088 -10.402 4.535 1.00 61.97 99 GLY A CA 1
ATOM 764 C C . GLY A 1 99 ? 5.055 -11.298 5.218 1.00 61.97 99 GLY A C 1
ATOM 765 O O . GLY A 1 99 ? 4.237 -11.903 4.529 1.00 61.97 99 GLY A O 1
ATOM 766 N N . MET A 1 100 ? 5.025 -11.322 6.555 1.00 65.19 100 MET A N 1
ATOM 767 C CA . MET A 1 100 ? 4.135 -12.219 7.308 1.00 65.19 100 MET A CA 1
ATOM 768 C C . MET A 1 100 ? 2.649 -11.870 7.147 1.00 65.19 100 MET A C 1
ATOM 770 O O . MET A 1 100 ? 1.796 -12.754 7.241 1.00 65.19 100 MET A O 1
ATOM 774 N N . LEU A 1 101 ? 2.333 -10.603 6.845 1.00 66.12 101 LEU A N 1
ATOM 775 C CA . LEU A 1 101 ? 0.962 -10.152 6.593 1.00 66.12 101 LEU A CA 1
ATOM 776 C C . LEU A 1 101 ? 0.359 -10.815 5.343 1.00 66.12 101 LEU A C 1
ATOM 778 O O . LEU A 1 101 ? -0.845 -11.026 5.287 1.00 66.12 101 LEU A O 1
ATOM 782 N N . PHE A 1 102 ? 1.190 -11.155 4.353 1.00 65.19 102 PHE A N 1
ATOM 783 C CA . PHE A 1 102 ? 0.741 -11.676 3.055 1.00 65.19 102 PHE A CA 1
ATOM 784 C C . PHE A 1 102 ? 0.708 -13.198 2.966 1.00 65.19 102 PHE A C 1
ATOM 786 O O . PHE A 1 102 ? 0.208 -13.745 1.988 1.00 65.19 102 PHE A O 1
ATOM 793 N N . THR A 1 103 ? 1.282 -13.886 3.948 1.00 64.69 103 THR A N 1
ATOM 794 C CA . THR A 1 103 ? 1.350 -15.352 3.986 1.00 64.69 103 THR A CA 1
ATOM 795 C C . THR A 1 103 ? 0.319 -15.952 4.941 1.00 64.69 103 THR A C 1
ATOM 797 O O . THR A 1 103 ? 0.450 -17.116 5.309 1.00 64.69 103 THR A O 1
ATOM 800 N N . ASP A 1 104 ? -0.653 -15.153 5.401 1.00 65.06 104 ASP A N 1
ATOM 801 C CA . ASP A 1 104 ? -1.619 -15.510 6.449 1.00 65.06 104 ASP A CA 1
ATOM 802 C C . ASP A 1 104 ? -0.945 -16.090 7.705 1.00 65.06 104 ASP A C 1
ATOM 804 O O . ASP A 1 104 ? -1.484 -16.959 8.398 1.00 65.06 104 ASP A O 1
ATOM 808 N N . LEU A 1 105 ? 0.269 -15.610 8.002 1.00 67.62 105 LEU A N 1
ATOM 809 C CA . LEU A 1 105 ? 1.035 -16.003 9.176 1.00 67.62 105 LEU A CA 1
ATOM 810 C C . LEU A 1 105 ? 0.856 -14.924 10.245 1.00 67.62 105 LEU A C 1
ATOM 812 O O . LEU A 1 105 ? 1.552 -13.908 10.228 1.00 67.62 105 LEU A O 1
ATOM 816 N N . PRO A 1 106 ? -0.088 -15.099 11.185 1.00 69.56 106 PRO A N 1
ATOM 817 C CA . PRO A 1 106 ? -0.266 -14.138 12.254 1.00 69.56 106 PRO A CA 1
ATOM 818 C C . PRO A 1 106 ? 0.997 -14.083 13.113 1.00 69.56 106 PRO A C 1
ATOM 820 O O . PRO A 1 106 ? 1.452 -15.114 13.606 1.00 69.56 106 PRO A O 1
ATOM 823 N N . TYR A 1 107 ? 1.494 -12.870 13.368 1.00 74.12 107 TYR A N 1
ATOM 824 C CA . TYR A 1 107 ? 2.534 -12.660 14.373 1.00 74.12 107 TYR A CA 1
ATOM 825 C C . TYR A 1 107 ? 2.130 -13.276 15.717 1.00 74.12 107 TYR A C 1
ATOM 827 O O . TYR A 1 107 ? 0.965 -13.101 16.119 1.00 74.12 107 TYR A O 1
ATOM 835 N N . PRO A 1 108 ? 3.075 -13.912 16.433 1.00 80.44 108 PRO A N 1
ATOM 836 C CA . PRO A 1 108 ? 2.911 -14.249 17.837 1.00 80.44 108 PRO A CA 1
ATOM 837 C C . PRO A 1 108 ? 2.427 -13.043 18.646 1.00 80.44 108 PRO A C 1
ATOM 839 O O . PRO A 1 108 ? 2.803 -11.895 18.392 1.00 80.44 108 PRO A O 1
ATOM 842 N N . TYR A 1 109 ? 1.589 -13.288 19.650 1.00 84.81 109 TYR A N 1
ATOM 843 C CA . TYR A 1 109 ? 0.997 -12.207 20.438 1.00 84.81 109 TYR A CA 1
ATOM 844 C C . TYR A 1 109 ? 2.033 -11.374 21.218 1.00 84.81 109 TYR A C 1
ATOM 846 O O . TYR A 1 109 ? 1.816 -10.182 21.440 1.00 84.81 109 TYR A O 1
ATOM 854 N N . CYS A 1 110 ? 3.185 -11.951 21.576 1.00 80.56 110 CYS A N 1
ATOM 855 C CA . CYS A 1 110 ? 4.306 -11.211 22.166 1.00 80.56 110 CYS A CA 1
ATOM 856 C C . CYS A 1 110 ? 4.878 -10.148 21.211 1.00 80.56 110 CYS A C 1
ATOM 858 O O . CYS A 1 110 ? 5.154 -9.018 21.626 1.00 80.56 110 CYS A O 1
ATOM 860 N N . ASP A 1 111 ? 4.976 -10.470 19.922 1.00 79.81 111 ASP A N 1
ATOM 861 C CA . ASP A 1 111 ? 5.498 -9.562 18.900 1.00 79.81 111 ASP A CA 1
ATOM 862 C C . ASP A 1 111 ? 4.468 -8.482 18.577 1.00 79.81 111 ASP A C 1
ATOM 864 O O . ASP A 1 111 ? 4.806 -7.302 18.486 1.00 79.81 111 ASP A O 1
ATOM 868 N N . ARG A 1 112 ? 3.179 -8.852 18.515 1.00 84.00 112 ARG A N 1
ATOM 869 C CA . ARG A 1 112 ? 2.073 -7.887 18.393 1.00 84.00 112 ARG A CA 1
ATOM 870 C C . ARG A 1 112 ? 2.076 -6.870 19.530 1.00 84.00 112 ARG A C 1
ATOM 872 O O . ARG A 1 112 ? 1.831 -5.695 19.278 1.00 84.00 112 ARG A O 1
ATOM 879 N N . LEU A 1 113 ? 2.353 -7.293 20.768 1.00 86.12 113 LEU A N 1
ATOM 880 C CA . LEU A 1 113 ? 2.423 -6.387 21.921 1.00 86.12 113 LEU A CA 1
ATOM 881 C C . LEU A 1 113 ? 3.593 -5.416 21.804 1.00 86.12 113 LEU A C 1
ATOM 883 O O . LEU A 1 113 ? 3.438 -4.227 22.072 1.00 86.12 113 LEU A O 1
ATOM 887 N N . THR A 1 114 ? 4.753 -5.923 21.396 1.00 82.56 114 THR A N 1
ATOM 888 C CA . THR A 1 114 ? 5.950 -5.107 21.174 1.00 82.56 114 THR A CA 1
ATOM 889 C C . THR A 1 114 ? 5.691 -4.074 20.081 1.00 82.56 114 THR A C 1
ATOM 891 O O . THR A 1 114 ? 5.895 -2.882 20.300 1.00 82.56 114 THR A O 1
ATOM 894 N N . ASN A 1 115 ? 5.129 -4.504 18.950 1.00 80.19 115 ASN A N 1
ATOM 895 C CA . ASN A 1 115 ? 4.772 -3.625 17.841 1.00 80.19 115 ASN A CA 1
ATOM 896 C C . ASN A 1 115 ? 3.709 -2.592 18.244 1.00 80.19 115 ASN A C 1
ATOM 898 O O . ASN A 1 115 ? 3.853 -1.420 17.902 1.00 80.19 115 ASN A O 1
ATOM 902 N N . LEU A 1 116 ? 2.700 -2.977 19.036 1.00 83.88 116 LEU A N 1
ATOM 903 C CA . LEU A 1 116 ? 1.710 -2.047 19.586 1.00 83.88 116 LEU A CA 1
ATOM 904 C C . LEU A 1 116 ? 2.394 -0.959 20.429 1.00 83.88 116 LEU A C 1
ATOM 906 O O . LEU A 1 116 ? 2.213 0.224 20.153 1.00 83.88 116 LEU A O 1
ATOM 910 N N . LYS A 1 117 ? 3.253 -1.334 21.384 1.00 83.44 117 LYS A N 1
ATOM 911 C CA . LYS A 1 117 ? 3.989 -0.379 22.232 1.00 83.44 117 LYS A CA 1
ATOM 912 C C . LYS A 1 117 ? 4.874 0.567 21.416 1.00 83.44 117 LYS A C 1
ATOM 914 O O . LYS A 1 117 ? 4.814 1.781 21.606 1.00 83.44 117 LYS A O 1
ATOM 919 N N . CYS A 1 118 ? 5.651 0.034 20.472 1.00 77.25 118 CYS A N 1
ATOM 920 C CA . CYS A 1 118 ? 6.505 0.834 19.593 1.00 77.25 118 CYS A CA 1
ATOM 921 C C . CYS A 1 118 ? 5.683 1.788 18.714 1.00 77.25 118 CYS A C 1
ATOM 923 O O . CYS A 1 118 ? 6.063 2.949 18.554 1.00 77.25 118 CYS A O 1
ATOM 925 N N . SER A 1 119 ? 4.551 1.321 18.176 1.00 74.12 119 SER A N 1
ATOM 926 C CA . SER A 1 119 ? 3.686 2.132 17.316 1.00 74.12 119 SER A CA 1
ATOM 927 C C . SER A 1 119 ? 3.048 3.299 18.069 1.00 74.12 119 SER A C 1
ATOM 929 O O . SER A 1 119 ? 2.957 4.382 17.509 1.00 74.12 119 SER A O 1
ATOM 931 N N . PHE A 1 120 ? 2.684 3.143 19.346 1.00 76.12 120 PHE A N 1
ATOM 932 C CA . PHE A 1 120 ? 2.165 4.250 20.155 1.00 76.12 120 PHE A CA 1
ATOM 933 C C . PHE A 1 120 ? 3.245 5.266 20.547 1.00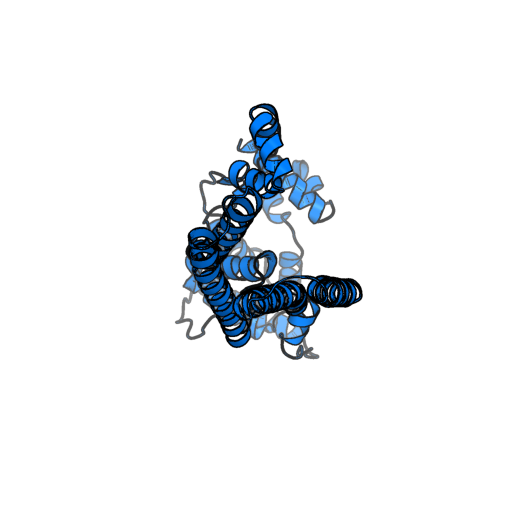 76.12 120 PHE A C 1
ATOM 935 O O . PHE A 1 120 ? 2.965 6.461 20.601 1.00 76.12 120 PHE A O 1
ATOM 942 N N . PHE A 1 121 ? 4.489 4.824 20.746 1.00 71.81 121 PHE A N 1
ATOM 943 C CA . PHE A 1 121 ? 5.609 5.724 21.037 1.00 71.81 121 PHE A CA 1
ATOM 944 C C . PHE A 1 121 ? 6.046 6.534 19.803 1.00 71.81 121 PHE A C 1
ATOM 946 O O . PHE A 1 121 ? 6.312 7.731 19.891 1.00 71.81 121 PHE A O 1
ATOM 953 N N . TRP A 1 122 ? 6.099 5.896 18.630 1.00 64.06 122 TRP A N 1
ATOM 954 C CA . TRP A 1 122 ? 6.620 6.477 17.386 1.00 64.06 122 TRP A CA 1
ATOM 955 C C . TRP A 1 122 ? 5.526 6.709 16.331 1.00 64.06 122 TRP A C 1
ATOM 957 O O . TRP A 1 122 ? 5.803 6.616 15.136 1.00 64.06 122 TRP A O 1
ATOM 967 N N . TYR A 1 123 ? 4.283 7.002 16.729 1.00 65.00 123 TYR A N 1
ATOM 968 C CA . TYR A 1 123 ? 3.104 6.822 15.861 1.00 65.00 123 TYR A CA 1
ATOM 969 C C . TYR A 1 123 ? 3.164 7.509 14.490 1.00 65.00 123 TYR A C 1
ATOM 971 O O . TYR A 1 123 ? 2.792 6.896 13.488 1.00 65.00 123 TYR A O 1
ATOM 979 N N . LYS A 1 124 ? 3.679 8.745 14.396 1.00 62.16 124 LYS A N 1
ATOM 980 C CA . LYS A 1 124 ? 3.763 9.453 13.104 1.00 62.16 124 LYS A CA 1
ATOM 981 C C . LYS A 1 124 ? 4.761 8.833 12.134 1.00 62.16 124 LYS A C 1
ATOM 983 O O . LYS A 1 124 ? 4.488 8.829 10.938 1.00 62.16 124 LYS A O 1
ATOM 988 N N . ASN A 1 125 ? 5.905 8.361 12.623 1.00 63.75 125 ASN A N 1
ATOM 989 C CA . ASN A 1 125 ? 6.966 7.834 11.762 1.00 63.75 125 ASN A CA 1
ATOM 990 C C . ASN A 1 125 ? 6.789 6.326 11.563 1.00 63.75 125 ASN A C 1
ATOM 992 O O . ASN A 1 125 ? 6.801 5.855 10.435 1.00 63.75 125 ASN A O 1
ATOM 996 N N . SER A 1 126 ? 6.474 5.590 12.631 1.00 67.25 126 SER A N 1
ATOM 997 C CA . SER A 1 126 ? 6.338 4.134 12.608 1.00 67.25 126 SER A CA 1
ATOM 998 C C . SER A 1 126 ? 5.251 3.653 11.650 1.00 67.25 126 SER A C 1
ATOM 1000 O O . SER A 1 126 ? 5.510 2.733 10.879 1.00 67.25 126 SER A O 1
ATOM 1002 N N . LEU A 1 127 ? 4.065 4.274 11.629 1.00 70.88 127 LEU A N 1
ATOM 1003 C CA . LEU A 1 127 ? 2.997 3.840 10.723 1.00 70.88 127 LEU A CA 1
ATOM 1004 C C . LEU A 1 127 ? 3.321 4.160 9.256 1.00 70.88 127 LEU A C 1
ATOM 1006 O O . LEU A 1 127 ? 3.056 3.338 8.384 1.00 70.88 127 LEU A O 1
ATOM 1010 N N . LYS A 1 128 ? 3.936 5.317 8.981 1.00 70.00 128 LYS A N 1
ATOM 1011 C CA . LYS A 1 128 ? 4.372 5.694 7.624 1.00 70.00 128 LYS A CA 1
ATOM 1012 C C . LYS A 1 128 ? 5.459 4.765 7.118 1.00 70.00 128 LYS A C 1
ATOM 1014 O O . LYS A 1 128 ? 5.337 4.242 6.018 1.00 70.00 128 LYS A O 1
ATOM 1019 N N . ASP A 1 129 ? 6.468 4.510 7.942 1.00 69.25 129 ASP A N 1
ATOM 1020 C CA . ASP A 1 129 ? 7.550 3.589 7.616 1.00 69.25 129 ASP A CA 1
ATOM 1021 C C . ASP A 1 129 ? 6.988 2.181 7.398 1.00 69.25 129 ASP A C 1
ATOM 1023 O O . ASP A 1 129 ? 7.363 1.500 6.449 1.00 69.25 129 ASP A O 1
ATOM 1027 N N . THR A 1 130 ? 6.032 1.750 8.225 1.00 70.56 130 THR A N 1
ATOM 1028 C CA . THR A 1 130 ? 5.348 0.455 8.086 1.00 70.56 130 THR A CA 1
ATOM 1029 C C . THR A 1 130 ? 4.587 0.364 6.764 1.00 70.56 130 THR A C 1
ATOM 1031 O O . THR A 1 130 ? 4.814 -0.573 6.004 1.00 70.56 130 THR A O 1
ATOM 1034 N N . LEU A 1 131 ? 3.738 1.343 6.442 1.00 72.31 131 LEU A N 1
ATOM 1035 C CA . LEU A 1 131 ? 2.980 1.380 5.186 1.00 72.31 131 LEU A CA 1
ATOM 1036 C C . LEU A 1 131 ? 3.897 1.467 3.962 1.00 72.31 131 LEU A C 1
ATOM 1038 O O . LEU A 1 131 ? 3.673 0.758 2.983 1.00 72.31 131 LEU A O 1
ATOM 1042 N N . SER A 1 132 ? 4.966 2.258 4.047 1.00 71.38 132 SER A N 1
ATOM 1043 C CA . SER A 1 132 ? 5.997 2.337 3.013 1.00 71.38 132 SER A CA 1
ATOM 1044 C C . SER A 1 132 ? 6.665 0.986 2.797 1.00 71.38 132 SER A C 1
ATOM 1046 O O . SER A 1 132 ? 6.782 0.534 1.665 1.00 71.38 132 SER A O 1
ATOM 1048 N N . ASN A 1 133 ? 7.038 0.293 3.875 1.00 68.75 133 ASN A N 1
ATOM 1049 C CA . ASN A 1 133 ? 7.613 -1.046 3.796 1.00 68.75 133 ASN A CA 1
ATOM 1050 C C . ASN A 1 133 ? 6.623 -2.066 3.195 1.00 68.75 133 ASN A C 1
ATOM 1052 O O . ASN A 1 133 ? 7.030 -2.911 2.403 1.00 68.75 133 ASN A O 1
ATOM 1056 N N . ILE A 1 134 ? 5.335 -2.008 3.557 1.00 70.00 134 ILE A N 1
ATOM 1057 C CA . ILE A 1 134 ? 4.275 -2.863 2.988 1.00 70.00 134 ILE A CA 1
ATOM 1058 C C . ILE A 1 134 ? 4.144 -2.605 1.486 1.00 70.00 134 ILE A C 1
ATOM 1060 O O . ILE A 1 134 ? 4.116 -3.548 0.699 1.00 70.00 134 ILE A O 1
ATOM 1064 N N . PHE A 1 135 ? 4.093 -1.340 1.073 1.00 69.31 135 PHE A N 1
ATOM 1065 C CA . PHE A 1 135 ? 4.008 -0.968 -0.334 1.00 69.31 135 PHE A CA 1
ATOM 1066 C C . PHE A 1 135 ? 5.249 -1.392 -1.113 1.00 69.31 135 PHE A C 1
ATOM 1068 O O . PHE A 1 135 ? 5.127 -1.960 -2.197 1.00 69.31 135 PHE A O 1
ATOM 1075 N N . GLU A 1 136 ? 6.439 -1.178 -0.552 1.00 67.81 136 GLU A N 1
ATOM 1076 C CA . GLU A 1 136 ? 7.681 -1.662 -1.142 1.00 67.81 136 GLU A CA 1
ATOM 1077 C C . GLU A 1 136 ? 7.691 -3.188 -1.269 1.00 67.81 136 GLU A C 1
ATOM 1079 O O . GLU A 1 136 ? 8.239 -3.721 -2.224 1.00 67.81 136 GLU A O 1
ATOM 1084 N N . VAL A 1 137 ? 7.062 -3.926 -0.355 1.00 65.31 137 VAL A N 1
ATOM 1085 C CA . VAL A 1 137 ? 6.914 -5.380 -0.494 1.00 65.31 137 VAL A CA 1
ATOM 1086 C C . VAL A 1 137 ? 5.879 -5.748 -1.559 1.00 65.31 137 VAL A C 1
ATOM 1088 O O . VAL A 1 137 ? 6.144 -6.633 -2.364 1.00 65.31 137 VAL A O 1
ATOM 1091 N N . LEU A 1 138 ? 4.731 -5.076 -1.620 1.00 62.00 138 LEU A N 1
ATOM 1092 C CA . LEU A 1 138 ? 3.656 -5.401 -2.565 1.00 62.00 138 LEU A CA 1
ATOM 1093 C C . LEU A 1 138 ? 3.997 -5.050 -4.013 1.00 62.00 138 LEU A C 1
ATOM 1095 O O . LEU A 1 138 ? 3.814 -5.867 -4.920 1.00 62.00 138 LEU A O 1
ATOM 1099 N N . TYR A 1 139 ? 4.469 -3.824 -4.217 1.00 58.12 139 TYR A N 1
ATOM 1100 C CA . TYR A 1 139 ? 4.564 -3.207 -5.534 1.00 58.12 139 TYR A CA 1
ATOM 1101 C C . TYR A 1 139 ? 5.983 -3.228 -6.089 1.00 58.12 139 TYR A C 1
ATOM 1103 O O . TYR A 1 139 ? 6.155 -3.491 -7.278 1.00 58.12 139 TYR A O 1
ATOM 1111 N N . THR A 1 140 ? 7.000 -2.991 -5.254 1.00 57.38 140 THR A N 1
ATOM 1112 C CA . THR A 1 140 ? 8.405 -3.001 -5.708 1.00 57.38 140 THR A CA 1
ATOM 1113 C C . THR A 1 140 ? 9.134 -4.303 -5.365 1.00 57.38 140 THR A C 1
ATOM 1115 O O . THR A 1 140 ? 10.202 -4.563 -5.915 1.00 57.38 140 THR A O 1
ATOM 1118 N N . ARG A 1 141 ? 8.547 -5.140 -4.491 1.00 58.50 141 ARG A N 1
ATOM 1119 C CA . ARG A 1 141 ? 9.099 -6.389 -3.924 1.00 58.50 141 ARG A CA 1
ATOM 1120 C C . ARG A 1 141 ? 10.539 -6.239 -3.420 1.00 58.50 141 ARG A C 1
ATOM 1122 O O . ARG A 1 141 ? 11.305 -7.195 -3.366 1.00 58.50 141 ARG A O 1
ATOM 1129 N N . LYS A 1 142 ? 10.904 -5.020 -3.020 1.00 56.25 142 LYS A N 1
ATOM 1130 C CA . LYS A 1 142 ? 12.285 -4.594 -2.771 1.00 56.25 142 LYS A CA 1
ATOM 1131 C C . LYS A 1 142 ? 12.871 -5.223 -1.513 1.00 56.25 142 LYS A C 1
ATOM 1133 O O . LYS A 1 142 ? 13.995 -5.705 -1.541 1.00 56.25 142 LYS A O 1
ATOM 1138 N N . LYS A 1 143 ? 12.090 -5.296 -0.431 1.00 52.12 143 LYS A N 1
ATOM 1139 C CA . LYS A 1 143 ? 12.526 -5.889 0.847 1.00 52.12 143 LYS A CA 1
ATOM 1140 C C . LYS A 1 143 ? 12.717 -7.415 0.781 1.00 52.12 143 LYS A C 1
ATOM 1142 O O . LYS A 1 143 ? 13.276 -7.990 1.704 1.00 52.12 143 LYS A O 1
ATOM 1147 N N . MET A 1 144 ? 12.266 -8.057 -0.303 1.00 50.16 144 MET A N 1
ATOM 1148 C CA . MET A 1 144 ? 12.488 -9.484 -0.582 1.00 50.16 144 MET A CA 1
ATOM 1149 C C . MET A 1 144 ? 13.794 -9.743 -1.333 1.00 50.16 144 MET A C 1
ATOM 1151 O O . MET A 1 144 ? 14.288 -10.867 -1.349 1.00 50.16 144 MET A O 1
ATOM 1155 N N . ILE A 1 145 ? 14.345 -8.712 -1.977 1.00 50.16 145 ILE A N 1
ATOM 1156 C CA . ILE A 1 145 ? 15.642 -8.789 -2.628 1.00 50.16 145 ILE A CA 1
ATOM 1157 C C . ILE A 1 145 ? 16.671 -8.692 -1.503 1.00 50.16 145 ILE A C 1
ATOM 1159 O O . ILE A 1 145 ? 16.947 -7.611 -0.984 1.00 50.16 145 ILE A O 1
ATOM 1163 N N . ASN A 1 146 ? 17.229 -9.834 -1.101 1.00 47.25 146 ASN A N 1
ATOM 1164 C CA . ASN A 1 146 ? 18.327 -9.866 -0.137 1.00 47.25 146 ASN A CA 1
ATOM 1165 C C . ASN A 1 146 ? 19.439 -8.893 -0.570 1.00 47.25 146 ASN A C 1
ATOM 1167 O O . ASN A 1 146 ? 19.654 -8.684 -1.765 1.00 47.25 146 ASN A O 1
ATOM 1171 N N . CYS A 1 147 ? 20.200 -8.338 0.379 1.00 43.28 147 CYS A N 1
ATOM 1172 C CA . CYS A 1 147 ? 21.312 -7.418 0.082 1.00 43.28 147 CYS A CA 1
ATOM 1173 C C . CYS A 1 147 ? 22.288 -8.000 -0.974 1.00 43.28 147 CYS A C 1
ATOM 1175 O O . CYS A 1 147 ? 22.803 -7.285 -1.833 1.00 43.28 147 CYS A O 1
ATOM 1177 N N . GLU A 1 148 ? 22.451 -9.329 -0.996 1.00 47.97 148 GLU A N 1
ATOM 1178 C CA . GLU A 1 148 ? 23.206 -10.064 -2.020 1.00 47.97 148 GLU A CA 1
ATOM 1179 C C . GLU A 1 148 ? 22.537 -10.114 -3.403 1.00 47.97 148 GLU A C 1
ATOM 1181 O O . GLU A 1 148 ? 23.199 -10.183 -4.433 1.00 47.97 148 GLU A O 1
ATOM 1186 N N . GLU A 1 149 ? 21.213 -10.154 -3.477 1.00 51.03 149 GLU A N 1
ATOM 1187 C CA . GLU A 1 149 ? 20.467 -10.164 -4.737 1.00 51.03 149 GLU A CA 1
ATOM 1188 C C . GLU A 1 149 ? 20.379 -8.757 -5.345 1.00 51.03 149 GLU A C 1
ATOM 1190 O O . GLU A 1 149 ? 20.526 -8.607 -6.558 1.00 51.03 149 GLU A O 1
ATOM 1195 N N . PHE A 1 150 ? 20.297 -7.720 -4.506 1.00 51.28 150 PHE A N 1
ATOM 1196 C CA . PHE A 1 150 ? 20.373 -6.320 -4.927 1.00 51.28 150 PHE A CA 1
ATOM 1197 C C . PHE A 1 150 ? 21.772 -5.977 -5.445 1.00 51.28 150 PHE A C 1
ATOM 1199 O O . PHE A 1 150 ? 21.908 -5.389 -6.520 1.00 51.28 150 PHE A O 1
ATOM 1206 N N . SER A 1 151 ? 22.825 -6.418 -4.744 1.00 53.75 151 SER A N 1
ATOM 1207 C CA . SER A 1 151 ? 24.204 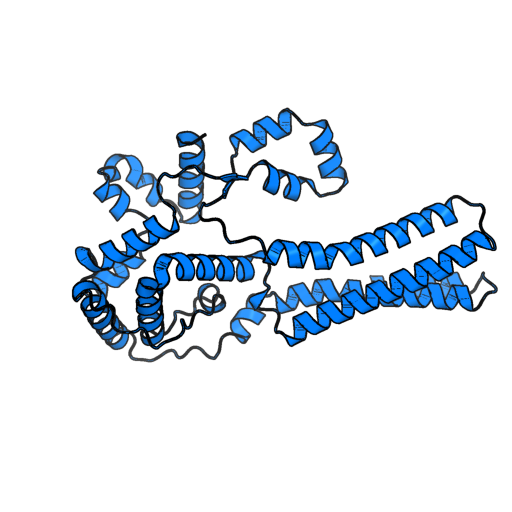-6.238 -5.206 1.00 53.75 151 SER A CA 1
ATOM 1208 C C . SER A 1 151 ? 24.456 -6.969 -6.526 1.00 53.75 151 SER A C 1
ATOM 1210 O O . SER A 1 151 ? 25.059 -6.392 -7.428 1.00 53.75 151 SER A O 1
ATOM 1212 N N . ARG A 1 152 ? 23.916 -8.183 -6.712 1.00 56.06 152 ARG A N 1
ATOM 1213 C CA . ARG A 1 152 ? 23.992 -8.922 -7.984 1.00 56.06 152 ARG A CA 1
ATOM 1214 C C . ARG A 1 152 ? 23.231 -8.235 -9.115 1.00 56.06 152 ARG A C 1
ATOM 1216 O O . ARG A 1 152 ? 23.783 -8.135 -10.205 1.00 56.06 152 ARG A O 1
ATOM 1223 N N . HIS A 1 153 ? 22.022 -7.722 -8.880 1.00 60.19 153 HIS A N 1
ATOM 1224 C CA . HIS A 1 153 ? 21.273 -6.949 -9.880 1.00 60.19 153 HIS A CA 1
ATOM 1225 C C . HIS A 1 153 ? 22.000 -5.661 -10.274 1.00 60.19 153 HIS A C 1
ATOM 1227 O O . HIS A 1 153 ? 22.107 -5.356 -11.462 1.00 60.19 153 HIS A O 1
ATOM 1233 N N . CYS A 1 154 ? 22.564 -4.956 -9.293 1.00 59.62 154 CYS A N 1
ATOM 1234 C CA . CYS A 1 154 ? 23.379 -3.771 -9.512 1.00 59.62 154 CYS A CA 1
ATOM 1235 C C . CYS A 1 154 ? 24.624 -4.118 -10.343 1.00 59.62 154 CYS A C 1
ATOM 1237 O O . CYS A 1 154 ? 24.826 -3.536 -11.404 1.00 59.62 154 CYS A O 1
ATOM 1239 N N . LEU A 1 155 ? 25.401 -5.136 -9.949 1.00 62.78 155 LEU A N 1
ATOM 1240 C CA . LEU A 1 155 ? 26.572 -5.620 -10.695 1.00 62.78 155 LEU A CA 1
ATOM 1241 C C . LEU A 1 155 ? 26.220 -6.020 -12.134 1.00 62.78 155 LEU A C 1
ATOM 1243 O O . LEU A 1 155 ? 26.960 -5.706 -13.061 1.00 62.78 155 LEU A O 1
ATOM 1247 N N . CYS A 1 156 ? 25.074 -6.667 -12.341 1.00 64.88 156 CYS A N 1
ATOM 1248 C CA . CYS A 1 156 ? 24.588 -7.047 -13.663 1.00 64.88 156 CYS A CA 1
ATOM 1249 C C . CYS A 1 156 ? 24.214 -5.825 -14.522 1.00 64.88 156 CYS A C 1
ATOM 1251 O O . CYS A 1 156 ? 24.520 -5.797 -15.716 1.00 64.88 156 CYS A O 1
ATOM 1253 N N . GLY A 1 157 ? 23.606 -4.799 -13.917 1.00 66.31 157 GLY A N 1
ATOM 1254 C CA . GLY A 1 157 ? 23.339 -3.507 -14.555 1.00 66.31 157 GLY A CA 1
ATOM 1255 C C . GLY A 1 157 ? 24.623 -2.757 -14.916 1.00 66.31 157 GLY A C 1
ATOM 1256 O O . GLY A 1 157 ? 24.774 -2.315 -16.050 1.00 66.31 157 GLY A O 1
ATOM 1257 N N . TRP A 1 158 ? 25.605 -2.702 -14.009 1.00 67.81 158 TRP A N 1
ATOM 1258 C CA . TRP A 1 158 ? 26.924 -2.112 -14.276 1.00 67.81 158 TRP A CA 1
ATOM 1259 C C . TRP A 1 158 ? 27.676 -2.845 -15.390 1.00 67.81 158 TRP A C 1
ATOM 1261 O O . TRP A 1 158 ? 28.224 -2.201 -16.280 1.00 67.81 158 TRP A O 1
ATOM 1271 N N . LEU A 1 159 ? 27.666 -4.181 -15.395 1.00 71.50 159 LEU A N 1
ATOM 1272 C CA . LEU A 1 159 ? 28.255 -4.982 -16.473 1.00 71.50 159 LEU A CA 1
ATOM 1273 C C . LEU A 1 159 ? 27.579 -4.690 -17.815 1.00 71.50 159 LEU A C 1
ATOM 1275 O O . LEU A 1 159 ? 28.262 -4.485 -18.815 1.00 71.50 159 LEU A O 1
ATOM 1279 N N . THR A 1 160 ? 26.248 -4.612 -17.827 1.00 67.94 160 THR A N 1
ATOM 1280 C CA . THR A 1 160 ? 25.462 -4.271 -19.020 1.00 67.94 160 THR A CA 1
ATOM 1281 C C . THR A 1 160 ? 25.775 -2.856 -19.509 1.00 67.94 160 THR A C 1
ATOM 1283 O O . THR A 1 160 ? 25.972 -2.657 -20.704 1.00 67.94 160 THR A O 1
ATOM 1286 N N . LEU A 1 161 ? 25.911 -1.886 -18.602 1.00 69.56 161 LEU A N 1
ATOM 1287 C CA . LEU A 1 161 ? 26.340 -0.525 -18.920 1.00 69.56 161 LEU A CA 1
ATOM 1288 C C . LEU A 1 161 ? 27.734 -0.493 -19.544 1.00 69.56 161 LEU A C 1
ATOM 1290 O O . LEU A 1 161 ? 27.916 0.130 -20.585 1.00 69.56 161 LEU A O 1
ATOM 1294 N N . ILE A 1 162 ? 28.706 -1.188 -18.950 1.00 75.81 162 ILE A N 1
ATOM 1295 C CA . ILE A 1 162 ? 30.078 -1.273 -19.472 1.00 75.81 162 ILE A CA 1
ATOM 1296 C C . ILE A 1 162 ? 30.078 -1.908 -20.870 1.00 75.81 162 ILE A C 1
ATOM 1298 O O . ILE A 1 162 ? 30.732 -1.392 -21.777 1.00 75.81 162 ILE A O 1
ATOM 1302 N N . LEU A 1 163 ? 29.295 -2.972 -21.074 1.00 72.62 163 LEU A N 1
ATOM 1303 C CA . LEU A 1 163 ? 29.084 -3.604 -22.380 1.00 72.62 163 LEU A CA 1
ATOM 1304 C C . LEU A 1 163 ? 28.461 -2.620 -23.389 1.00 72.62 163 LEU A C 1
ATOM 1306 O O . LEU A 1 163 ? 28.926 -2.538 -24.525 1.00 72.62 163 LEU A O 1
ATOM 1310 N N . CYS A 1 164 ? 27.465 -1.824 -22.989 1.00 68.69 164 CYS A N 1
ATOM 1311 C CA . CYS A 1 164 ? 26.848 -0.786 -23.825 1.00 68.69 164 CYS A CA 1
ATOM 1312 C C . CYS A 1 164 ? 27.816 0.360 -24.171 1.00 68.69 164 CYS A C 1
ATOM 1314 O O . CYS A 1 164 ? 27.849 0.813 -25.311 1.00 68.69 164 CYS A O 1
ATOM 1316 N N . PHE A 1 165 ? 28.647 0.812 -23.231 1.00 74.00 165 PHE A N 1
ATOM 1317 C CA . PHE A 1 165 ? 29.657 1.842 -23.492 1.00 74.00 165 PHE A CA 1
ATOM 1318 C C . PHE A 1 165 ? 30.770 1.333 -24.410 1.00 74.00 165 PHE A C 1
ATOM 1320 O O . PHE A 1 165 ? 31.148 2.020 -25.356 1.00 74.00 165 PHE A O 1
ATOM 1327 N N . TYR A 1 166 ? 31.260 0.112 -24.185 1.00 73.94 166 TYR A N 1
ATOM 1328 C CA . TYR A 1 166 ? 32.260 -0.508 -25.053 1.00 73.94 166 TYR A CA 1
ATOM 1329 C C . TYR A 1 166 ? 31.723 -0.697 -26.478 1.00 73.94 166 TYR A C 1
ATOM 1331 O O . TYR A 1 166 ? 32.405 -0.389 -27.455 1.00 73.94 166 TYR A O 1
ATOM 1339 N N . THR A 1 167 ? 30.468 -1.134 -26.607 1.00 67.38 167 THR A N 1
ATOM 1340 C CA . THR A 1 167 ? 29.801 -1.273 -27.908 1.00 67.38 167 THR A CA 1
ATOM 1341 C C . THR A 1 167 ? 29.552 0.086 -28.573 1.00 67.38 167 THR A C 1
ATOM 1343 O O . THR A 1 167 ? 29.809 0.206 -29.766 1.00 67.38 167 THR A O 1
ATOM 1346 N N . LEU A 1 168 ? 29.186 1.145 -27.841 1.00 71.62 168 LEU A N 1
ATOM 1347 C CA . LEU A 1 168 ? 29.119 2.512 -28.387 1.00 71.62 168 LEU A CA 1
ATOM 1348 C C . LEU A 1 168 ? 30.460 2.992 -28.940 1.00 71.62 168 LEU A C 1
ATOM 1350 O O . LEU A 1 168 ? 30.507 3.519 -30.049 1.00 71.62 168 LEU A O 1
ATOM 1354 N N . ILE A 1 169 ? 31.543 2.789 -28.188 1.00 73.19 169 ILE A N 1
ATOM 1355 C CA . ILE A 1 169 ? 32.892 3.185 -28.597 1.00 73.19 169 ILE A CA 1
ATOM 1356 C C . ILE A 1 169 ? 33.270 2.447 -29.886 1.00 73.19 169 ILE A C 1
ATOM 1358 O O . ILE A 1 169 ? 33.599 3.084 -30.886 1.00 73.19 169 ILE A O 1
ATOM 1362 N N . MET A 1 170 ? 33.121 1.121 -29.917 1.00 68.25 170 MET A N 1
ATOM 1363 C CA . MET A 1 170 ? 33.435 0.315 -31.101 1.00 68.25 170 MET A CA 1
ATOM 1364 C C . MET A 1 170 ? 32.553 0.660 -32.308 1.00 68.25 170 MET A C 1
ATOM 1366 O O . MET A 1 170 ? 33.065 0.753 -33.421 1.00 68.25 170 MET A O 1
ATOM 1370 N N . ALA A 1 171 ? 31.254 0.900 -32.103 1.00 65.81 171 ALA A N 1
ATOM 1371 C CA . ALA A 1 171 ? 30.335 1.321 -33.158 1.00 65.81 171 ALA A CA 1
ATOM 1372 C C . ALA A 1 171 ? 30.688 2.716 -33.694 1.00 65.81 171 ALA A C 1
ATOM 1374 O O . ALA A 1 171 ? 30.680 2.918 -34.903 1.00 65.81 171 ALA A O 1
ATOM 1375 N N . SER A 1 172 ? 31.064 3.658 -32.825 1.00 67.19 172 SER A N 1
ATOM 1376 C CA . SER A 1 172 ? 31.487 5.003 -33.230 1.00 67.19 172 SER A CA 1
ATOM 1377 C C . SER A 1 172 ? 32.778 4.980 -34.055 1.00 67.19 172 SER A C 1
ATOM 1379 O O . SER A 1 172 ? 32.841 5.635 -35.092 1.00 67.19 172 SER A O 1
ATOM 1381 N N . PHE A 1 173 ? 33.757 4.146 -33.679 1.00 66.69 173 PHE A N 1
ATOM 1382 C CA . PHE A 1 173 ? 34.972 3.928 -34.467 1.00 66.69 173 PHE A CA 1
ATOM 1383 C C . PHE A 1 173 ? 34.682 3.229 -35.804 1.00 66.69 173 PHE A C 1
ATOM 1385 O O . PHE A 1 173 ? 35.266 3.600 -36.818 1.00 66.69 173 PHE A O 1
ATOM 1392 N N . HIS A 1 174 ? 33.753 2.267 -35.844 1.00 63.00 174 HIS A N 1
ATOM 1393 C CA . HIS A 1 174 ? 33.355 1.592 -37.086 1.00 63.00 174 HIS A CA 1
ATOM 1394 C C . HIS A 1 174 ? 32.547 2.486 -38.040 1.00 63.00 174 HIS A C 1
ATOM 1396 O O . HIS A 1 174 ? 32.738 2.403 -39.251 1.00 63.00 174 HIS A O 1
ATOM 1402 N N . ILE A 1 175 ? 31.663 3.342 -37.521 1.00 62.00 175 ILE A N 1
ATOM 1403 C CA .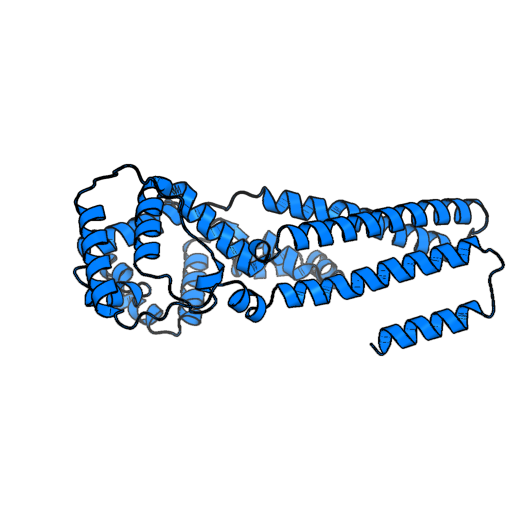 ILE A 1 175 ? 30.897 4.319 -38.312 1.00 62.00 175 ILE A CA 1
ATOM 1404 C C . ILE A 1 175 ? 31.837 5.380 -38.882 1.00 62.00 175 ILE A C 1
ATOM 1406 O O . ILE A 1 175 ? 31.745 5.688 -40.068 1.00 62.00 175 ILE A O 1
ATOM 1410 N N . LEU A 1 176 ? 32.784 5.867 -38.069 1.00 58.81 176 LEU A N 1
ATOM 1411 C CA . LEU A 1 176 ? 33.825 6.799 -38.503 1.00 58.81 176 LEU A CA 1
ATOM 1412 C C . LEU A 1 176 ? 34.747 6.183 -39.571 1.00 58.81 176 LEU A C 1
ATOM 1414 O O . LEU A 1 176 ? 35.263 6.907 -40.417 1.00 58.81 176 LEU A O 1
ATOM 1418 N N . ALA A 1 177 ? 34.935 4.859 -39.546 1.00 58.47 177 ALA A N 1
ATOM 1419 C CA . ALA A 1 177 ? 35.795 4.149 -40.484 1.00 58.47 177 ALA A CA 1
ATOM 1420 C C . ALA A 1 177 ? 35.092 3.663 -41.766 1.00 58.47 177 ALA A C 1
ATOM 1422 O O . ALA A 1 177 ? 35.764 3.588 -42.789 1.00 58.47 177 ALA A O 1
ATOM 1423 N N . HIS A 1 178 ? 33.803 3.278 -41.746 1.00 57.94 178 HIS A N 1
ATOM 1424 C CA . HIS A 1 178 ? 33.276 2.472 -42.862 1.00 57.94 178 HIS A CA 1
ATOM 1425 C C . HIS A 1 178 ? 31.771 2.494 -43.194 1.00 57.94 178 HIS A C 1
ATOM 1427 O O . HIS A 1 178 ? 31.384 1.755 -44.099 1.00 57.94 178 HIS A O 1
ATOM 1433 N N . LEU A 1 179 ? 30.899 3.297 -42.569 1.00 53.09 179 LEU A N 1
ATOM 1434 C CA . LEU A 1 179 ? 29.449 3.191 -42.848 1.00 53.09 179 LEU A CA 1
ATOM 1435 C C . LEU A 1 179 ? 28.730 4.544 -43.011 1.00 53.09 179 LEU A C 1
ATOM 1437 O O . LEU A 1 179 ? 28.191 5.092 -42.056 1.00 53.09 179 LEU A O 1
ATOM 1441 N N . ASN A 1 180 ? 28.614 5.011 -44.263 1.00 56.81 180 ASN A N 1
ATOM 1442 C CA . ASN A 1 180 ? 27.656 6.042 -44.697 1.00 56.81 180 ASN A CA 1
ATOM 1443 C C . ASN A 1 180 ? 26.316 5.395 -45.101 1.00 56.81 180 ASN A C 1
ATOM 1445 O O . ASN A 1 180 ? 25.935 5.397 -46.270 1.00 56.81 180 ASN A O 1
ATOM 1449 N N . GLY A 1 181 ? 25.609 4.797 -44.142 1.00 68.44 181 GLY A N 1
ATOM 1450 C CA . GLY A 1 181 ? 24.336 4.119 -44.400 1.00 68.44 181 GLY A CA 1
ATOM 1451 C C . GLY A 1 181 ? 23.331 4.296 -43.268 1.00 68.44 181 GLY A C 1
ATOM 1452 O O . GLY A 1 181 ? 23.707 4.413 -42.101 1.00 68.44 181 GLY A O 1
ATOM 1453 N N . VAL A 1 182 ? 22.042 4.282 -43.623 1.00 70.81 182 VAL A N 1
ATOM 1454 C CA . VAL A 1 182 ? 20.904 4.377 -42.688 1.00 70.81 182 VAL A CA 1
ATOM 1455 C C . VAL A 1 182 ? 21.023 3.345 -41.557 1.00 70.81 182 VAL A C 1
ATOM 1457 O O . VAL A 1 182 ? 20.776 3.678 -40.400 1.00 70.81 182 VAL A O 1
ATOM 1460 N N . ASP A 1 183 ? 21.511 2.138 -41.852 1.00 66.50 183 ASP A N 1
ATOM 1461 C CA . ASP A 1 183 ? 21.675 1.053 -40.874 1.00 66.50 183 ASP A CA 1
ATOM 1462 C C . ASP A 1 183 ? 22.696 1.373 -39.767 1.00 66.50 183 ASP A C 1
ATOM 1464 O O . ASP A 1 183 ? 22.502 1.001 -38.606 1.00 66.50 183 ASP A O 1
ATOM 1468 N N . GLY A 1 184 ? 23.761 2.116 -40.090 1.00 69.19 184 GLY A N 1
ATOM 1469 C CA . GLY A 1 184 ? 24.755 2.564 -39.109 1.00 69.19 184 GLY A CA 1
ATOM 1470 C C . GLY A 1 184 ? 24.178 3.605 -38.148 1.00 69.19 184 GLY A C 1
ATOM 1471 O O . GLY A 1 184 ? 24.387 3.520 -36.938 1.00 69.19 184 GLY A O 1
ATOM 1472 N N . ILE A 1 185 ? 23.377 4.535 -38.678 1.00 71.25 185 ILE A N 1
ATOM 1473 C CA . ILE A 1 185 ? 22.688 5.567 -37.892 1.00 71.25 185 ILE A CA 1
ATOM 1474 C C . ILE A 1 185 ? 21.651 4.928 -36.961 1.00 71.25 185 ILE A C 1
ATOM 1476 O O . ILE A 1 185 ? 21.607 5.255 -35.775 1.00 71.25 185 ILE A O 1
ATOM 1480 N N . VAL A 1 186 ? 20.851 3.983 -37.469 1.00 73.88 186 VAL A N 1
ATOM 1481 C CA . VAL A 1 186 ? 19.854 3.255 -36.665 1.00 73.88 186 VAL A CA 1
ATOM 1482 C C . VAL A 1 186 ? 20.532 2.459 -35.552 1.00 73.88 186 VAL A C 1
ATOM 1484 O O . VAL A 1 186 ? 20.099 2.523 -34.402 1.00 73.88 186 VAL A O 1
ATOM 1487 N N . THR A 1 187 ? 21.627 1.759 -35.858 1.00 72.88 187 THR A N 1
ATOM 1488 C CA . THR A 1 187 ? 22.379 0.991 -34.857 1.00 72.88 187 THR A CA 1
ATOM 1489 C C . THR A 1 187 ? 22.947 1.904 -33.771 1.00 72.88 187 THR A C 1
ATOM 1491 O O . THR A 1 187 ? 22.775 1.625 -32.586 1.00 72.88 187 THR A O 1
ATOM 1494 N N . LEU A 1 188 ? 23.554 3.034 -34.146 1.00 73.44 188 LEU A N 1
ATOM 1495 C CA . LEU A 1 188 ? 24.072 4.012 -33.188 1.00 73.44 188 LEU A CA 1
ATOM 1496 C C . LEU A 1 188 ? 22.964 4.572 -32.290 1.00 73.44 188 LEU A C 1
ATOM 1498 O O . LEU A 1 188 ? 23.137 4.631 -31.074 1.00 73.44 188 LEU A O 1
ATOM 1502 N N . ALA A 1 189 ? 21.819 4.934 -32.873 1.00 77.00 189 ALA A N 1
ATOM 1503 C CA . ALA A 1 189 ? 20.674 5.449 -32.132 1.00 77.00 189 ALA A CA 1
ATOM 1504 C C . ALA A 1 189 ? 20.125 4.420 -31.128 1.00 77.00 189 ALA A C 1
ATOM 1506 O O . ALA A 1 189 ? 19.837 4.776 -29.985 1.00 77.00 189 ALA A O 1
ATOM 1507 N N . LEU A 1 190 ? 20.030 3.142 -31.515 1.00 74.12 190 LEU A N 1
ATOM 1508 C CA . LEU A 1 190 ? 19.564 2.063 -30.636 1.00 74.12 190 LEU A CA 1
ATOM 1509 C C . LEU A 1 190 ? 20.543 1.774 -29.493 1.00 74.12 190 LEU A C 1
ATOM 1511 O O . LEU A 1 190 ? 20.111 1.638 -28.346 1.00 74.12 190 LEU A O 1
ATOM 1515 N N . VAL A 1 191 ? 21.850 1.701 -29.768 1.00 72.50 191 VAL A N 1
ATOM 1516 C CA . VAL A 1 191 ? 22.856 1.456 -28.720 1.00 72.50 191 VAL A CA 1
ATOM 1517 C C . VAL A 1 191 ? 22.945 2.663 -27.781 1.00 72.50 191 VAL A C 1
ATOM 1519 O O . VAL A 1 191 ? 22.987 2.482 -26.564 1.00 72.50 191 VAL A O 1
ATOM 1522 N N . PHE A 1 192 ? 22.880 3.890 -28.309 1.00 75.56 192 PHE A N 1
ATOM 1523 C CA . PHE A 1 192 ? 22.873 5.109 -27.497 1.00 75.56 192 PHE A CA 1
ATOM 1524 C C . PHE A 1 192 ? 21.629 5.181 -26.611 1.00 75.56 192 PHE A C 1
ATOM 1526 O O . PHE A 1 192 ? 21.748 5.364 -25.402 1.00 75.56 192 PHE A O 1
ATOM 1533 N N . GLY A 1 193 ? 20.445 4.950 -27.185 1.00 73.12 193 GLY A N 1
ATOM 1534 C CA . GLY A 1 193 ? 19.192 4.899 -26.434 1.00 73.12 193 GLY A CA 1
ATOM 1535 C C . GLY A 1 193 ? 19.207 3.823 -25.348 1.00 73.12 193 GLY A C 1
ATOM 1536 O O . GLY A 1 193 ? 18.787 4.083 -24.223 1.00 73.12 193 GLY A O 1
ATOM 1537 N N . THR A 1 194 ? 19.768 2.646 -25.643 1.00 74.06 194 THR A N 1
ATOM 1538 C CA . THR A 1 194 ? 19.926 1.565 -24.659 1.00 74.06 194 THR A CA 1
ATOM 1539 C C . THR A 1 194 ? 20.889 1.966 -23.542 1.00 74.06 194 THR A C 1
ATOM 1541 O O . THR A 1 194 ? 20.564 1.778 -22.375 1.00 74.06 194 THR A O 1
ATOM 1544 N N . GLY A 1 195 ? 22.037 2.570 -23.866 1.00 72.50 195 GLY A N 1
ATOM 1545 C CA . GLY A 1 195 ? 23.000 3.050 -22.872 1.00 72.50 195 GLY A CA 1
ATOM 1546 C C . GLY A 1 195 ? 22.425 4.141 -21.963 1.00 72.50 195 GLY A C 1
ATOM 1547 O O . GLY A 1 195 ? 22.606 4.088 -20.749 1.00 72.50 195 GLY A O 1
ATOM 1548 N N . VAL A 1 196 ? 21.673 5.094 -22.528 1.00 76.69 196 VAL A N 1
ATOM 1549 C CA . VAL A 1 196 ? 20.964 6.130 -21.759 1.00 76.69 196 VAL A CA 1
ATOM 1550 C C . VAL A 1 196 ? 19.909 5.507 -20.845 1.00 76.69 196 VAL A C 1
ATOM 1552 O O . VAL A 1 196 ? 19.848 5.861 -19.669 1.00 76.69 196 VAL A O 1
ATOM 1555 N N . LEU A 1 197 ? 19.107 4.560 -21.345 1.00 70.31 197 LEU A N 1
ATOM 1556 C CA . LEU A 1 197 ? 18.088 3.879 -20.544 1.00 70.31 197 LEU A CA 1
ATOM 1557 C C . LEU A 1 197 ? 18.719 3.109 -19.376 1.00 70.31 197 LEU A C 1
ATOM 1559 O O . LEU A 1 197 ? 18.268 3.252 -18.245 1.00 70.31 197 LEU A O 1
ATOM 1563 N N . GLU A 1 198 ? 19.788 2.353 -19.630 1.00 72.06 198 GLU A N 1
ATOM 1564 C CA . GLU A 1 198 ? 20.519 1.610 -18.596 1.00 72.06 198 GLU A CA 1
ATOM 1565 C C . GLU A 1 198 ? 21.173 2.528 -17.561 1.00 72.06 198 GLU A C 1
ATOM 1567 O O . GLU A 1 198 ? 21.304 2.157 -16.399 1.00 72.06 198 GLU A O 1
ATOM 1572 N N . TYR A 1 199 ? 21.574 3.737 -17.959 1.00 72.81 199 TYR A N 1
ATOM 1573 C CA . TYR A 1 199 ? 22.175 4.712 -17.052 1.00 72.81 199 TYR A CA 1
ATOM 1574 C C . TYR A 1 199 ? 21.124 5.398 -16.176 1.00 72.81 199 TYR A C 1
ATOM 1576 O O . TYR A 1 199 ? 21.362 5.674 -14.998 1.00 72.81 199 TYR A O 1
ATOM 1584 N N . LEU A 1 200 ? 19.957 5.689 -16.754 1.00 68.50 200 LEU A N 1
ATOM 1585 C CA . LEU A 1 200 ? 18.859 6.356 -16.062 1.00 68.50 200 LEU A CA 1
ATOM 1586 C C . LEU A 1 200 ? 18.052 5.397 -15.184 1.00 68.50 200 LEU A C 1
ATOM 1588 O O . LEU A 1 200 ? 17.648 5.800 -14.099 1.00 68.50 200 LEU A O 1
ATOM 1592 N N . ALA A 1 201 ? 17.848 4.144 -15.594 1.00 66.94 201 ALA A N 1
ATOM 1593 C CA . ALA A 1 201 ? 17.045 3.160 -14.866 1.00 66.94 201 ALA A CA 1
ATOM 1594 C C . ALA A 1 201 ? 17.416 3.013 -13.371 1.00 66.94 201 ALA A C 1
ATOM 1596 O O . ALA A 1 201 ? 16.523 3.185 -12.537 1.00 66.94 201 ALA A O 1
ATOM 1597 N N . PRO A 1 202 ? 18.687 2.784 -12.978 1.00 63.50 202 PRO A N 1
ATOM 1598 C CA . PRO A 1 202 ? 19.046 2.670 -11.564 1.00 63.50 202 PRO A CA 1
ATOM 1599 C C . PRO A 1 202 ? 18.881 3.997 -10.811 1.00 63.50 202 PRO A C 1
ATOM 1601 O O . PRO A 1 202 ? 18.564 3.989 -9.627 1.00 63.50 202 PRO A O 1
ATOM 1604 N N . LYS A 1 203 ? 19.037 5.143 -11.488 1.00 63.88 203 LYS A N 1
ATOM 1605 C CA . LYS A 1 203 ? 18.837 6.469 -10.883 1.00 63.88 203 LYS A CA 1
ATOM 1606 C C . LYS A 1 203 ? 17.368 6.802 -10.661 1.00 63.88 203 LYS A C 1
ATOM 1608 O O . LYS A 1 203 ? 17.044 7.423 -9.659 1.00 63.88 203 LYS A O 1
ATOM 1613 N N . ILE A 1 204 ? 16.492 6.413 -11.588 1.00 61.03 204 ILE A N 1
ATOM 1614 C CA . ILE A 1 204 ? 15.039 6.550 -11.435 1.00 61.03 204 ILE A CA 1
ATOM 1615 C C . ILE A 1 204 ? 14.575 5.677 -10.267 1.00 61.03 204 ILE A C 1
ATOM 1617 O O . ILE A 1 204 ? 13.782 6.137 -9.450 1.00 61.03 204 ILE A O 1
ATOM 1621 N N . MET A 1 205 ? 15.126 4.463 -10.150 1.00 55.66 205 MET A N 1
ATOM 1622 C CA . MET A 1 205 ? 14.884 3.588 -9.006 1.00 55.66 205 MET A CA 1
ATOM 1623 C C . MET A 1 205 ? 15.339 4.262 -7.700 1.00 55.66 205 MET A C 1
ATOM 1625 O O . MET A 1 205 ? 14.500 4.498 -6.842 1.00 55.66 205 MET A O 1
ATOM 1629 N N . ASP A 1 206 ? 16.601 4.696 -7.583 1.00 54.66 206 ASP A N 1
ATOM 1630 C CA . ASP A 1 206 ? 17.133 5.386 -6.387 1.00 54.66 206 ASP A CA 1
ATOM 1631 C C . ASP A 1 206 ? 16.372 6.681 -6.041 1.00 54.66 206 ASP A C 1
ATOM 1633 O O . ASP A 1 206 ? 16.163 7.014 -4.876 1.00 54.66 206 ASP A O 1
ATOM 1637 N N . TRP A 1 207 ? 15.907 7.420 -7.052 1.00 51.75 207 TRP A N 1
ATOM 1638 C CA . TRP A 1 207 ? 15.077 8.604 -6.843 1.00 51.75 207 TRP A CA 1
ATOM 1639 C C . TRP A 1 207 ? 13.697 8.242 -6.292 1.00 51.75 207 TRP A C 1
ATOM 1641 O O . TRP A 1 207 ? 13.222 8.919 -5.382 1.00 51.75 207 TRP A O 1
ATOM 1651 N N . SER A 1 208 ? 13.088 7.153 -6.774 1.00 53.28 208 SER A N 1
ATOM 1652 C CA . SER A 1 208 ? 11.828 6.643 -6.224 1.00 53.28 208 SER A CA 1
ATOM 1653 C C . SER A 1 208 ? 11.959 6.223 -4.756 1.00 53.28 208 SER A C 1
ATOM 1655 O O . SER A 1 208 ? 11.036 6.450 -3.981 1.00 53.28 208 SER A O 1
ATOM 1657 N N . GLU A 1 209 ? 13.130 5.726 -4.337 1.00 51.84 209 GLU A N 1
ATOM 1658 C CA . GLU A 1 209 ? 13.409 5.369 -2.935 1.00 51.84 209 GLU A CA 1
ATOM 1659 C C . GLU A 1 209 ? 13.480 6.587 -2.005 1.00 51.84 209 GLU A C 1
ATOM 1661 O O . GLU A 1 209 ? 13.265 6.473 -0.801 1.00 51.84 209 GLU A O 1
ATOM 1666 N N . LYS A 1 210 ? 13.768 7.770 -2.556 1.00 52.09 210 LYS A N 1
ATOM 1667 C CA . LYS A 1 210 ? 13.804 9.035 -1.808 1.00 52.09 210 LYS A CA 1
ATOM 1668 C C . LYS A 1 210 ? 12.441 9.715 -1.726 1.00 52.09 210 LYS A C 1
ATOM 1670 O O . LYS A 1 210 ? 12.313 10.723 -1.025 1.00 52.09 210 LYS A O 1
ATOM 1675 N N . ILE A 1 211 ? 11.427 9.202 -2.427 1.00 56.59 211 ILE A N 1
ATOM 1676 C CA . ILE A 1 211 ? 10.069 9.730 -2.332 1.00 56.59 211 ILE A CA 1
ATOM 1677 C C . ILE A 1 211 ? 9.515 9.319 -0.971 1.00 56.59 211 ILE A C 1
ATOM 1679 O O . ILE A 1 211 ? 9.160 8.169 -0.732 1.00 56.59 211 ILE A O 1
ATOM 1683 N N . LYS A 1 212 ? 9.461 10.291 -0.060 1.00 57.06 212 LYS A N 1
ATOM 1684 C CA . LYS A 1 212 ? 8.860 10.129 1.261 1.00 57.06 212 LYS A CA 1
ATOM 1685 C C . LYS A 1 212 ? 7.422 9.630 1.109 1.00 57.06 212 LYS A C 1
ATOM 1687 O O . LYS A 1 212 ? 6.666 10.201 0.321 1.00 57.06 212 LYS A O 1
ATOM 1692 N N . TRP A 1 213 ? 7.053 8.609 1.887 1.00 60.03 213 TRP A N 1
ATOM 1693 C CA . TRP A 1 213 ? 5.687 8.087 1.904 1.00 60.03 213 TRP A CA 1
ATOM 1694 C C . TRP A 1 213 ? 4.692 9.233 2.122 1.00 60.03 213 TRP A C 1
ATOM 1696 O O . TRP A 1 213 ? 4.863 9.998 3.081 1.00 60.03 213 TRP A O 1
ATOM 1706 N N . PRO A 1 214 ? 3.699 9.408 1.235 1.00 60.50 214 PRO A N 1
ATOM 1707 C CA . PRO A 1 214 ? 2.785 10.526 1.343 1.00 60.50 214 PRO A CA 1
ATOM 1708 C C . PRO A 1 214 ? 1.896 10.361 2.580 1.00 60.50 214 PRO A C 1
ATOM 1710 O O . PRO A 1 214 ? 1.390 9.282 2.882 1.00 60.50 214 PRO A O 1
ATOM 1713 N N . ASP A 1 215 ? 1.655 11.468 3.281 1.00 57.38 215 ASP A N 1
ATOM 1714 C CA . ASP A 1 215 ? 0.780 11.511 4.468 1.00 57.38 215 ASP A CA 1
ATOM 1715 C C . ASP A 1 215 ? -0.710 11.385 4.107 1.00 57.38 215 ASP A C 1
ATOM 1717 O O . ASP A 1 215 ? -1.586 11.315 4.973 1.00 57.38 215 ASP A O 1
ATOM 1721 N N . ARG A 1 216 ? -0.980 11.345 2.801 1.00 58.62 216 ARG A N 1
ATOM 1722 C CA . ARG A 1 216 ? -2.287 11.321 2.164 1.00 58.62 216 ARG A CA 1
ATOM 1723 C C . ARG A 1 216 ? -2.326 10.152 1.199 1.00 58.62 216 ARG A C 1
ATOM 1725 O O . ARG A 1 216 ? -1.356 9.893 0.490 1.00 58.62 216 ARG A O 1
ATOM 1732 N N . VAL A 1 217 ? -3.460 9.471 1.153 1.00 58.75 217 VAL A N 1
ATOM 1733 C CA . VAL A 1 217 ? -3.707 8.465 0.127 1.00 58.75 217 VAL A CA 1
ATOM 1734 C C . VAL A 1 217 ? -4.004 9.216 -1.163 1.00 58.75 217 VAL A C 1
ATOM 1736 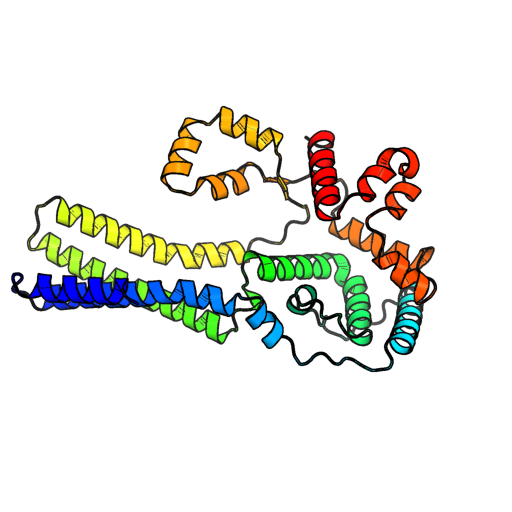O O . VAL A 1 217 ? -4.902 10.058 -1.212 1.00 58.75 217 VAL A O 1
ATOM 1739 N N . LEU A 1 218 ? -3.194 8.951 -2.184 1.00 57.75 218 LEU A N 1
ATOM 1740 C CA . LEU A 1 218 ? -3.508 9.367 -3.541 1.00 57.75 218 LEU A CA 1
ATOM 1741 C C . LEU A 1 218 ? -4.750 8.589 -3.967 1.00 57.75 218 LEU A C 1
ATOM 1743 O O . LEU A 1 218 ? -4.740 7.357 -3.948 1.00 57.75 218 LEU A O 1
ATOM 1747 N N . GLN A 1 219 ? -5.821 9.305 -4.288 1.00 61.12 219 GLN A N 1
ATOM 1748 C CA . GLN A 1 219 ? -7.046 8.687 -4.767 1.00 61.12 219 GLN A CA 1
ATOM 1749 C C . GLN A 1 219 ? -7.063 8.757 -6.286 1.00 61.12 219 GLN A C 1
ATOM 1751 O O . GLN A 1 219 ? -6.674 9.761 -6.887 1.00 61.12 219 GLN A O 1
ATOM 1756 N N . HIS A 1 220 ? -7.465 7.650 -6.906 1.00 63.03 220 HIS A N 1
ATOM 1757 C CA . HIS A 1 220 ? -7.628 7.606 -8.346 1.00 63.03 220 HIS A CA 1
ATOM 1758 C C . HIS A 1 220 ? -8.935 8.305 -8.701 1.00 63.03 220 HIS A C 1
ATOM 1760 O O . HIS A 1 220 ? -10.007 7.749 -8.472 1.00 63.03 220 HIS A O 1
ATOM 1766 N N . ASN A 1 221 ? -8.834 9.510 -9.256 1.00 68.38 221 ASN A N 1
ATOM 1767 C CA . ASN A 1 221 ? -10.000 10.269 -9.673 1.00 68.38 221 ASN A CA 1
ATOM 1768 C C . ASN A 1 221 ? -10.503 9.713 -11.007 1.00 68.38 221 ASN A C 1
ATOM 1770 O O . ASN A 1 221 ? -9.919 9.966 -12.069 1.00 68.38 221 ASN A O 1
ATOM 1774 N N . VAL A 1 222 ? -11.575 8.924 -10.956 1.00 71.69 222 VAL A N 1
ATOM 1775 C CA . VAL A 1 222 ? -12.130 8.233 -12.128 1.00 71.69 222 VAL A CA 1
ATOM 1776 C C . VAL A 1 222 ? -12.758 9.253 -13.084 1.00 71.69 222 VAL A C 1
ATOM 1778 O O . VAL A 1 222 ? -12.651 9.130 -14.307 1.00 71.69 222 VAL A O 1
ATOM 1781 N N . ILE A 1 223 ? -13.354 10.321 -12.551 1.00 70.88 223 ILE A N 1
ATOM 1782 C CA . ILE A 1 223 ? -13.922 11.419 -13.347 1.00 70.88 223 ILE A CA 1
ATOM 1783 C C . ILE A 1 223 ? -12.802 12.189 -14.063 1.00 70.88 223 ILE A C 1
ATOM 1785 O O . ILE A 1 223 ? -12.891 12.493 -15.259 1.00 70.88 223 ILE A O 1
ATOM 1789 N N . GLY A 1 224 ? -11.705 12.450 -13.359 1.00 70.12 224 GLY A N 1
ATOM 1790 C CA . GLY A 1 224 ? -10.460 13.015 -13.862 1.00 70.12 224 GLY A CA 1
ATOM 1791 C C . GLY A 1 224 ? -9.856 12.144 -14.959 1.00 70.12 224 GLY A C 1
ATOM 1792 O O . GLY A 1 224 ? -9.520 12.656 -16.028 1.00 70.12 224 GLY A O 1
ATOM 1793 N N . TYR A 1 225 ? -9.817 10.827 -14.751 1.00 72.56 225 TYR A N 1
ATOM 1794 C CA . TYR A 1 225 ? -9.375 9.845 -15.740 1.00 72.56 225 TYR A CA 1
ATOM 1795 C C . TYR A 1 225 ? -10.170 9.959 -17.045 1.00 72.56 225 TYR A C 1
ATOM 1797 O O . TYR A 1 225 ? -9.597 10.183 -18.118 1.00 72.56 225 TYR A O 1
ATOM 1805 N N . PHE A 1 226 ? -11.502 9.872 -16.976 1.00 72.44 226 PHE A N 1
ATOM 1806 C CA . PHE A 1 226 ? -12.344 9.914 -18.173 1.00 72.44 226 PHE A CA 1
ATOM 1807 C C . PHE A 1 226 ? -12.339 11.290 -18.852 1.00 72.44 226 PHE A C 1
ATOM 1809 O O . PHE A 1 226 ? -12.254 11.371 -20.083 1.00 72.44 226 PHE A O 1
ATOM 1816 N N . SER A 1 227 ? -12.377 12.377 -18.079 1.00 74.06 227 SER A N 1
ATOM 1817 C CA . SER A 1 227 ? -12.354 13.743 -18.616 1.00 74.06 227 SER A CA 1
ATOM 1818 C C . SER A 1 227 ? -11.019 14.076 -19.299 1.00 74.06 227 SER A C 1
ATOM 1820 O O . SER A 1 227 ? -11.014 14.606 -20.417 1.00 74.06 227 SER A O 1
ATOM 1822 N N . ARG A 1 228 ? -9.878 13.699 -18.702 1.00 72.06 228 ARG A N 1
ATOM 1823 C CA . ARG A 1 228 ? -8.532 13.922 -19.264 1.00 72.06 228 ARG A CA 1
ATOM 1824 C C . ARG A 1 228 ? -8.253 13.024 -20.465 1.00 72.06 228 ARG A C 1
ATOM 1826 O O . ARG A 1 228 ? -7.723 13.518 -21.462 1.00 72.06 228 ARG A O 1
ATOM 1833 N N . ASN A 1 229 ? -8.664 11.755 -20.433 1.00 73.56 229 ASN A N 1
ATOM 1834 C CA . ASN A 1 229 ? -8.527 10.845 -21.576 1.00 73.56 229 ASN A CA 1
ATOM 1835 C C . ASN A 1 229 ? -9.294 11.369 -22.808 1.00 73.56 229 ASN A C 1
ATOM 1837 O O . ASN A 1 229 ? -8.815 11.259 -23.938 1.00 73.56 229 ASN A O 1
ATOM 1841 N N . ARG A 1 230 ? -10.444 12.029 -22.597 1.00 75.06 230 ARG A N 1
ATOM 1842 C CA . ARG A 1 230 ? -11.198 12.703 -23.666 1.00 75.06 230 ARG A CA 1
ATOM 1843 C C . ARG A 1 230 ? -10.529 13.999 -24.144 1.00 75.06 230 ARG A C 1
ATOM 1845 O O . ARG A 1 230 ? -10.521 14.265 -25.343 1.00 75.06 230 ARG A O 1
ATOM 1852 N N . ARG A 1 231 ? -9.950 14.793 -23.236 1.00 79.06 231 ARG A N 1
ATOM 1853 C CA . ARG A 1 231 ? -9.302 16.085 -23.545 1.00 79.06 231 ARG A CA 1
ATOM 1854 C C . ARG A 1 231 ? -7.945 15.938 -24.245 1.00 79.06 231 ARG A C 1
ATOM 1856 O O . ARG A 1 231 ? -7.610 16.756 -25.097 1.00 79.06 231 ARG A O 1
ATOM 1863 N N . HIS A 1 232 ? -7.180 14.894 -23.925 1.00 79.31 232 HIS A N 1
ATOM 1864 C CA . HIS A 1 232 ? -5.818 14.666 -24.428 1.00 79.31 232 HIS A CA 1
ATOM 1865 C C . HIS A 1 232 ? -5.715 13.436 -25.347 1.00 79.31 232 HIS A C 1
ATOM 1867 O O . HIS A 1 232 ? -4.740 12.686 -25.295 1.00 79.31 232 HIS A O 1
ATOM 1873 N N . ALA A 1 233 ? -6.699 13.236 -26.230 1.00 79.00 233 ALA A N 1
ATOM 1874 C CA . ALA A 1 233 ? -6.808 12.044 -27.079 1.00 79.00 233 ALA A CA 1
ATOM 1875 C C . ALA A 1 233 ? -5.547 11.748 -27.920 1.00 79.00 233 ALA A C 1
ATOM 1877 O O . ALA A 1 233 ? -5.160 10.589 -28.073 1.00 79.00 233 ALA A O 1
ATOM 1878 N N . MET A 1 234 ? -4.872 12.785 -28.429 1.00 78.00 234 MET A N 1
ATOM 1879 C CA . MET A 1 234 ? -3.629 12.626 -29.197 1.00 78.00 234 MET A CA 1
ATOM 1880 C C . MET A 1 234 ? -2.472 12.127 -28.330 1.00 78.00 234 MET A C 1
ATOM 1882 O O . MET A 1 234 ? -1.775 11.190 -28.712 1.00 78.00 234 MET A O 1
ATOM 1886 N N . LEU A 1 235 ? -2.305 12.692 -27.135 1.00 77.81 235 LEU A N 1
ATOM 1887 C CA . LEU A 1 235 ? -1.261 12.288 -26.195 1.00 77.81 235 LEU A CA 1
ATOM 1888 C C . LEU A 1 235 ? -1.497 10.854 -25.696 1.00 77.81 235 LEU A C 1
ATOM 1890 O O . LEU A 1 235 ? -0.569 10.053 -25.661 1.00 77.81 235 LEU A O 1
ATOM 1894 N N . MET A 1 236 ? -2.758 10.483 -25.458 1.00 79.50 236 MET A N 1
ATOM 1895 C CA . MET A 1 236 ? -3.158 9.113 -25.118 1.00 79.50 236 MET A CA 1
ATOM 1896 C C . MET A 1 236 ? -2.939 8.115 -26.260 1.00 79.50 236 MET A C 1
ATOM 1898 O O . MET A 1 236 ? -2.731 6.925 -26.016 1.00 79.50 236 MET A O 1
ATOM 1902 N N . ARG A 1 237 ? -2.977 8.571 -27.517 1.00 79.69 237 ARG A N 1
ATOM 1903 C CA . ARG A 1 237 ? -2.647 7.746 -28.686 1.00 79.69 237 ARG A CA 1
ATOM 1904 C C . ARG A 1 237 ? -1.146 7.460 -28.751 1.00 79.69 237 ARG A C 1
ATOM 1906 O O . ARG A 1 237 ? -0.770 6.314 -28.984 1.00 79.69 237 ARG A O 1
ATOM 1913 N N . PHE A 1 238 ? -0.307 8.458 -28.471 1.00 76.62 238 PHE A N 1
ATOM 1914 C CA . PHE A 1 238 ? 1.140 8.262 -28.336 1.00 76.62 238 PHE A CA 1
ATOM 1915 C C . PHE A 1 238 ? 1.485 7.386 -27.129 1.00 76.62 238 PHE A C 1
ATOM 1917 O O . PHE A 1 238 ? 2.257 6.443 -27.268 1.00 76.62 238 PHE A O 1
ATOM 1924 N N . ALA A 1 239 ? 0.862 7.613 -25.974 1.00 75.56 239 ALA A N 1
ATOM 1925 C CA . ALA A 1 239 ? 1.122 6.813 -24.781 1.00 75.56 239 ALA A CA 1
ATOM 1926 C C . ALA A 1 239 ? 0.766 5.327 -24.981 1.00 75.56 239 ALA A C 1
ATOM 1928 O O . ALA A 1 239 ? 1.495 4.445 -24.530 1.00 75.56 239 ALA A O 1
ATOM 1929 N N . ARG A 1 240 ? -0.309 5.026 -25.728 1.00 80.19 240 ARG A N 1
ATOM 1930 C CA . ARG A 1 240 ? -0.640 3.649 -26.141 1.00 80.19 240 ARG A CA 1
ATOM 1931 C C . ARG A 1 240 ? 0.396 3.052 -27.086 1.00 80.19 240 ARG A C 1
ATOM 1933 O O . ARG A 1 240 ? 0.737 1.885 -26.931 1.00 80.19 240 ARG A O 1
ATOM 1940 N N . LEU A 1 241 ? 0.902 3.841 -28.035 1.00 78.88 241 LEU A N 1
ATOM 1941 C CA . LEU A 1 241 ? 1.937 3.399 -28.973 1.00 78.88 241 LEU A CA 1
ATOM 1942 C C . LEU A 1 241 ? 3.217 2.967 -28.239 1.00 78.88 241 LEU A C 1
ATOM 1944 O O . LEU A 1 241 ? 3.819 1.961 -28.598 1.00 78.88 241 LEU A O 1
ATOM 1948 N N . PHE A 1 242 ? 3.591 3.695 -27.185 1.00 65.12 242 PHE A N 1
ATOM 1949 C CA . PHE A 1 242 ? 4.764 3.403 -26.357 1.00 65.12 242 PHE A CA 1
ATOM 1950 C C . PHE A 1 242 ? 4.479 2.483 -25.157 1.00 65.12 242 PHE A C 1
ATOM 1952 O O . PHE A 1 242 ? 5.370 2.274 -24.340 1.00 65.12 242 PHE A O 1
ATOM 1959 N N . GLN A 1 243 ? 3.260 1.939 -25.030 1.00 71.88 243 GLN A N 1
ATOM 1960 C CA . GLN A 1 243 ? 2.814 1.129 -23.881 1.00 71.88 243 GLN A CA 1
ATOM 1961 C C . GLN A 1 243 ? 3.011 1.809 -22.510 1.00 71.88 243 GLN A C 1
ATOM 1963 O O . GLN A 1 243 ? 3.116 1.143 -21.486 1.00 71.88 243 GLN A O 1
ATOM 1968 N N . CYS A 1 244 ? 3.045 3.143 -22.470 1.00 68.12 244 CYS A N 1
ATOM 1969 C CA . CYS A 1 244 ? 3.207 3.923 -21.242 1.00 68.12 244 CYS A CA 1
ATOM 1970 C C . CYS A 1 244 ? 1.906 4.587 -20.777 1.00 68.12 244 CYS A C 1
ATOM 1972 O O . CYS A 1 244 ? 1.927 5.364 -19.826 1.00 68.12 244 CYS A O 1
ATOM 1974 N N . LYS A 1 245 ? 0.775 4.285 -21.431 1.00 74.62 245 LYS A N 1
ATOM 1975 C CA . LYS A 1 245 ? -0.539 4.833 -21.072 1.00 74.62 245 LYS A CA 1
ATOM 1976 C C . LYS A 1 245 ? -0.867 4.583 -19.599 1.00 74.62 245 LYS A C 1
ATOM 1978 O O . LYS A 1 245 ? -1.206 5.533 -18.911 1.00 74.62 245 LYS A O 1
ATOM 1983 N N . ASP A 1 246 ? -0.700 3.355 -19.118 1.00 68.00 246 ASP A N 1
ATOM 1984 C CA . ASP A 1 246 ? -1.082 2.994 -17.747 1.00 68.00 246 ASP A CA 1
ATOM 1985 C C . ASP A 1 246 ? -0.250 3.756 -16.701 1.00 68.00 246 ASP A C 1
ATOM 1987 O O . ASP A 1 246 ? -0.782 4.229 -15.701 1.00 68.00 246 ASP A O 1
ATOM 1991 N N . LEU A 1 247 ? 1.042 3.969 -16.978 1.00 63.44 247 LEU A N 1
ATOM 1992 C CA . LEU A 1 247 ? 1.925 4.786 -16.141 1.00 63.44 247 LEU A CA 1
ATOM 1993 C C . LEU A 1 247 ? 1.498 6.262 -16.145 1.00 63.44 247 LEU A C 1
ATOM 1995 O O . LEU A 1 247 ? 1.494 6.920 -15.107 1.00 63.44 247 LEU A O 1
ATOM 1999 N N . LEU A 1 248 ? 1.150 6.787 -17.321 1.00 68.88 248 LEU A N 1
ATOM 2000 C CA . LEU A 1 248 ? 0.730 8.175 -17.482 1.00 68.88 248 LEU A CA 1
ATOM 2001 C C . LEU A 1 248 ? -0.602 8.430 -16.771 1.00 68.88 248 LEU A C 1
ATOM 2003 O O . LEU A 1 248 ? -0.736 9.414 -16.050 1.00 68.88 248 LEU A O 1
ATOM 2007 N N . ASP A 1 249 ? -1.548 7.507 -16.926 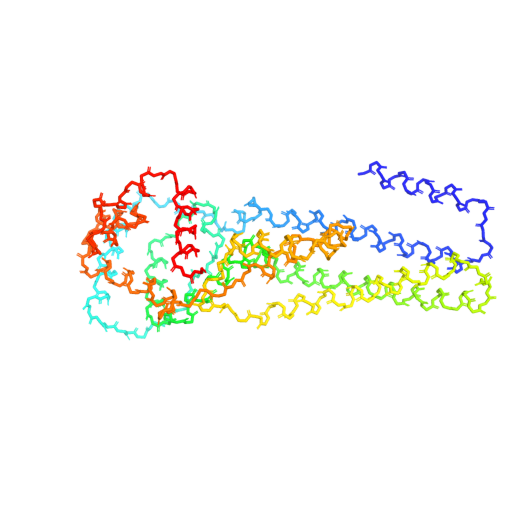1.00 68.88 249 ASP A N 1
ATOM 2008 C CA . ASP A 1 249 ? -2.845 7.518 -16.260 1.00 68.88 249 ASP A CA 1
ATOM 2009 C C . ASP A 1 249 ? -2.678 7.443 -14.735 1.00 68.88 249 ASP A C 1
ATOM 2011 O O . ASP A 1 249 ? -3.329 8.195 -14.010 1.00 68.88 249 ASP A O 1
ATOM 2015 N N . GLN A 1 250 ? -1.759 6.608 -14.239 1.00 63.16 250 GLN A N 1
ATOM 2016 C CA . GLN A 1 250 ? -1.441 6.523 -12.814 1.00 63.16 250 GLN A CA 1
ATOM 2017 C C . GLN A 1 250 ? -0.872 7.841 -12.270 1.00 63.16 250 GLN A C 1
ATOM 2019 O O . GLN A 1 250 ? -1.286 8.284 -11.208 1.00 63.16 250 GLN A O 1
ATOM 2024 N N . ILE A 1 251 ? 0.047 8.497 -12.979 1.00 64.88 251 ILE A N 1
ATOM 2025 C CA . ILE A 1 251 ? 0.664 9.747 -12.501 1.00 64.88 251 ILE A CA 1
ATOM 2026 C C . ILE A 1 251 ? -0.311 10.930 -12.598 1.00 64.88 251 ILE A C 1
ATOM 2028 O O . ILE A 1 251 ? -0.316 11.799 -11.731 1.00 64.88 251 ILE A O 1
ATOM 2032 N N . TRP A 1 252 ? -1.134 10.987 -13.647 1.00 65.81 252 TRP A N 1
ATOM 2033 C CA . TRP A 1 252 ? -2.028 12.121 -13.905 1.00 65.81 252 TRP A CA 1
ATOM 2034 C C . TRP A 1 252 ? -3.393 12.041 -13.235 1.00 65.81 252 TRP A C 1
ATOM 2036 O O . TRP A 1 252 ? -4.045 13.077 -13.114 1.00 65.81 252 TRP A O 1
ATOM 2046 N N . CYS A 1 253 ? -3.865 10.858 -12.848 1.00 60.53 253 CYS A N 1
ATOM 2047 C CA . CYS A 1 253 ? -5.196 10.699 -12.247 1.00 60.53 253 CYS A CA 1
ATOM 2048 C C . CYS A 1 253 ? -5.145 10.522 -10.727 1.00 60.53 253 CYS A C 1
ATOM 2050 O O . CYS A 1 253 ? -6.181 10.328 -10.103 1.00 60.53 253 CYS A O 1
ATOM 2052 N N . MET A 1 254 ? -3.951 10.585 -10.137 1.00 59.94 254 MET A N 1
ATOM 2053 C CA . MET A 1 254 ? -3.741 10.549 -8.696 1.00 59.94 254 MET A CA 1
ATOM 2054 C C . MET A 1 254 ? -3.708 11.982 -8.160 1.00 59.94 254 MET A C 1
ATOM 2056 O O . MET A 1 254 ? -2.672 12.646 -8.221 1.00 59.94 254 MET A O 1
ATOM 2060 N N . GLU A 1 255 ? -4.835 12.470 -7.645 1.00 58.66 255 GLU A N 1
ATOM 2061 C CA . GLU A 1 255 ? -4.866 13.726 -6.890 1.00 58.66 255 GLU A CA 1
ATOM 2062 C C . GLU A 1 255 ? -4.828 13.419 -5.382 1.00 58.66 255 GLU A C 1
ATOM 2064 O O . GLU A 1 255 ? -5.422 12.439 -4.919 1.00 58.66 255 GLU A O 1
ATOM 2069 N N . PRO A 1 256 ? -4.064 14.189 -4.585 1.00 54.56 256 PRO A N 1
ATOM 2070 C CA . PRO A 1 256 ? -4.026 13.984 -3.146 1.00 54.56 256 PRO A CA 1
ATOM 2071 C C . PRO A 1 256 ? -5.351 14.441 -2.535 1.00 54.56 256 PRO A C 1
ATOM 2073 O O . PRO A 1 256 ? -5.696 15.618 -2.638 1.00 54.56 256 PRO A O 1
ATOM 2076 N N . CYS A 1 257 ? -6.058 13.541 -1.847 1.00 56.66 257 CYS A N 1
ATOM 2077 C CA . CYS A 1 257 ? -7.268 13.914 -1.118 1.00 56.66 257 CYS A CA 1
ATOM 2078 C C . CYS A 1 257 ? -6.919 14.932 -0.022 1.00 56.66 257 CYS A C 1
ATOM 2080 O O . CYS A 1 257 ? -6.023 14.711 0.805 1.00 56.66 257 CYS A O 1
ATOM 2082 N N . TYR A 1 258 ? -7.621 16.065 -0.003 1.00 55.50 258 TYR A N 1
ATOM 2083 C CA . TYR A 1 258 ? -7.451 17.106 1.010 1.00 55.50 258 TYR A CA 1
ATOM 2084 C C . TYR A 1 258 ? -8.277 16.775 2.255 1.00 55.50 258 TYR A C 1
ATOM 2086 O O . TYR A 1 258 ? -9.233 17.463 2.585 1.00 55.50 258 TYR A O 1
ATOM 2094 N N . SER A 1 259 ? -7.889 15.711 2.963 1.00 55.28 259 SER A N 1
ATOM 2095 C CA . SER A 1 259 ? -8.422 15.455 4.304 1.00 55.28 259 SER A CA 1
ATOM 2096 C C . SER A 1 259 ? -7.840 16.467 5.309 1.00 55.28 259 SER A C 1
ATOM 2098 O O . SER A 1 259 ? -6.629 16.722 5.274 1.00 55.28 259 SER A O 1
ATOM 2100 N N . PRO A 1 260 ? -8.653 17.026 6.228 1.00 51.66 260 PRO A N 1
ATOM 2101 C CA . PRO A 1 260 ? -8.183 17.913 7.296 1.00 51.66 260 PRO A CA 1
ATOM 2102 C C . PRO A 1 260 ? -7.300 17.198 8.337 1.00 51.66 260 PRO A C 1
ATOM 2104 O O . PRO A 1 260 ? -6.566 17.857 9.074 1.00 51.66 260 PRO A O 1
ATOM 2107 N N . MET A 1 261 ? -7.330 15.860 8.391 1.00 59.19 261 MET A N 1
ATOM 2108 C CA . MET A 1 261 ? -6.447 15.035 9.226 1.00 59.19 261 MET A CA 1
ATOM 2109 C C . MET A 1 261 ? -5.694 14.005 8.382 1.00 59.19 261 MET A C 1
ATOM 2111 O O . MET A 1 261 ? -6.284 13.323 7.542 1.00 59.19 261 MET A O 1
ATOM 2115 N N . ASP A 1 262 ? -4.391 13.865 8.644 1.00 71.31 262 ASP A N 1
ATOM 2116 C CA . ASP A 1 262 ? -3.560 12.822 8.038 1.00 71.31 262 ASP A CA 1
ATOM 2117 C C . ASP A 1 262 ? -4.159 11.442 8.346 1.00 71.31 262 ASP A C 1
ATOM 2119 O O . ASP A 1 262 ? -4.502 11.149 9.493 1.00 71.31 262 ASP A O 1
ATOM 2123 N N . ILE A 1 263 ? -4.238 10.558 7.349 1.00 74.56 263 ILE A N 1
ATOM 2124 C CA . ILE A 1 263 ? -4.838 9.216 7.504 1.00 74.56 263 ILE A CA 1
ATOM 2125 C C . ILE A 1 263 ? -4.135 8.416 8.602 1.00 74.56 263 ILE A C 1
ATOM 2127 O O . ILE A 1 263 ? -4.762 7.684 9.359 1.00 74.56 263 ILE A O 1
ATOM 2131 N N . THR A 1 264 ? -2.830 8.625 8.759 1.00 75.88 264 THR A N 1
ATOM 2132 C CA . THR A 1 264 ? -2.046 8.013 9.838 1.00 75.88 264 THR A CA 1
ATOM 2133 C C . THR A 1 264 ? -2.515 8.435 11.230 1.00 75.88 264 THR A C 1
ATOM 2135 O O . THR A 1 264 ? -2.490 7.624 12.153 1.00 75.88 264 THR A O 1
ATOM 2138 N N . LYS A 1 265 ? -2.993 9.676 11.384 1.00 79.06 265 LYS A N 1
ATOM 2139 C CA . LYS A 1 265 ? -3.596 10.166 12.626 1.00 79.06 265 LYS A CA 1
ATOM 2140 C C . LYS A 1 265 ? -4.957 9.516 12.867 1.00 79.06 265 LYS A C 1
ATOM 2142 O O . LYS A 1 265 ? -5.212 9.097 13.989 1.00 79.06 265 LYS A O 1
ATOM 2147 N N . LEU A 1 266 ? -5.787 9.397 11.827 1.00 80.62 266 LEU A N 1
ATOM 2148 C CA . LEU A 1 266 ? -7.101 8.747 11.917 1.00 80.62 266 LEU A CA 1
ATOM 2149 C C . LEU A 1 266 ? -6.976 7.268 12.303 1.00 80.62 266 LEU A C 1
ATOM 2151 O O . LEU A 1 266 ? -7.651 6.821 13.222 1.00 80.62 266 LEU A O 1
ATOM 2155 N N . VAL A 1 267 ? -6.059 6.529 11.673 1.00 81.62 267 VAL A N 1
ATOM 2156 C CA . VAL A 1 267 ? -5.788 5.120 12.012 1.00 81.62 267 VAL A CA 1
ATOM 2157 C C . VAL A 1 267 ? -5.284 4.989 13.447 1.00 81.62 267 VAL A C 1
ATOM 2159 O O . VAL A 1 267 ? -5.741 4.119 14.184 1.00 81.62 267 VAL A O 1
ATOM 2162 N N . HIS A 1 268 ? -4.360 5.858 13.865 1.00 81.56 268 HIS A N 1
ATOM 2163 C CA . HIS A 1 268 ? -3.849 5.834 15.232 1.00 81.56 268 HIS A CA 1
ATOM 2164 C C . HIS A 1 268 ? -4.957 6.084 16.261 1.00 81.56 268 HIS A C 1
ATOM 2166 O O . HIS A 1 268 ? -5.053 5.349 17.242 1.00 81.56 268 HIS A O 1
ATOM 2172 N N . GLN A 1 269 ? -5.809 7.079 16.008 1.00 83.88 269 GLN A N 1
ATOM 2173 C CA . GLN A 1 269 ? -6.944 7.399 16.864 1.00 83.88 269 GLN A CA 1
ATOM 2174 C C . GLN A 1 269 ? -7.952 6.243 16.914 1.00 83.88 269 GLN A C 1
ATOM 2176 O O . GLN A 1 269 ? -8.305 5.812 18.002 1.00 83.88 269 GLN A O 1
ATOM 2181 N N . HIS A 1 270 ? -8.309 5.652 15.771 1.00 86.06 270 HIS A N 1
ATOM 2182 C CA . HIS A 1 270 ? -9.209 4.497 15.720 1.00 86.06 270 HIS A CA 1
ATOM 2183 C C . HIS A 1 270 ? -8.702 3.314 16.561 1.00 86.06 270 HIS A C 1
ATOM 2185 O O . HIS A 1 270 ? -9.459 2.721 17.325 1.00 86.06 270 HIS A O 1
ATOM 2191 N N . VAL A 1 271 ? -7.406 2.991 16.468 1.00 87.12 271 VAL A N 1
ATOM 2192 C CA . VAL A 1 271 ? -6.805 1.930 17.291 1.00 87.12 271 VAL A CA 1
ATOM 2193 C C . VAL A 1 271 ? -6.816 2.321 18.770 1.00 87.12 271 VAL A C 1
ATOM 2195 O O . VAL A 1 271 ? -7.129 1.491 19.620 1.00 87.12 271 VAL A O 1
ATOM 2198 N N . GLN A 1 272 ? -6.480 3.571 19.097 1.00 87.25 272 GLN A N 1
ATOM 2199 C CA . GLN A 1 272 ? -6.473 4.059 20.475 1.00 87.25 272 GLN A CA 1
ATOM 2200 C C . GLN A 1 272 ? -7.862 4.000 21.120 1.00 87.25 272 GLN A C 1
ATOM 2202 O O . GLN A 1 272 ? -7.978 3.520 22.248 1.00 87.25 272 GLN A O 1
ATOM 2207 N N . ASP A 1 273 ? -8.886 4.464 20.411 1.00 87.88 273 ASP A N 1
ATOM 2208 C CA . ASP A 1 273 ? -10.269 4.492 20.882 1.00 87.88 273 ASP A CA 1
ATOM 2209 C C . ASP A 1 273 ? -10.809 3.061 20.997 1.00 87.88 273 ASP A C 1
ATOM 2211 O O . ASP A 1 273 ? -11.362 2.698 22.033 1.00 87.88 273 ASP A O 1
ATOM 2215 N N . GLY A 1 274 ? -10.486 2.185 20.037 1.00 89.94 274 GLY A N 1
ATOM 2216 C CA . GLY A 1 274 ? -10.790 0.754 20.109 1.00 89.94 274 GLY A CA 1
ATOM 2217 C C . GLY A 1 274 ? -10.296 0.084 21.389 1.00 89.94 274 GLY A C 1
ATOM 2218 O O . GLY A 1 274 ? -11.053 -0.605 22.071 1.00 89.94 274 GLY A O 1
ATOM 2219 N N . TRP A 1 275 ? -9.044 0.331 21.776 1.00 91.56 275 TRP A N 1
ATOM 2220 C CA . TRP A 1 275 ? -8.480 -0.227 23.009 1.00 91.56 275 TRP A CA 1
ATOM 2221 C C . TRP A 1 275 ? -9.050 0.369 24.299 1.00 91.56 275 TRP A C 1
ATOM 2223 O O . TRP A 1 275 ? -9.018 -0.297 25.338 1.00 91.56 275 TRP A O 1
ATOM 2233 N N . LYS A 1 276 ? -9.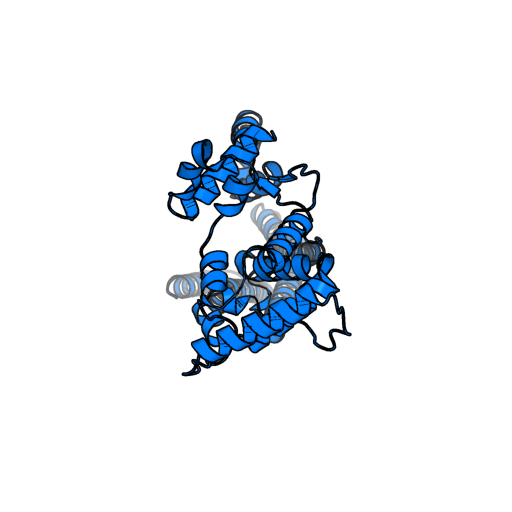523 1.617 24.261 1.00 89.88 276 LYS A N 1
ATOM 2234 C CA . LYS A 1 276 ? -10.101 2.293 25.429 1.00 89.88 276 LYS A CA 1
ATOM 2235 C C . LYS A 1 276 ? -11.563 1.919 25.638 1.00 89.88 276 LYS A C 1
ATOM 2237 O O . LYS A 1 276 ? -11.954 1.660 26.774 1.00 89.88 276 LYS A O 1
ATOM 2242 N N . GLU A 1 277 ? -12.340 1.898 24.562 1.00 88.94 277 GLU A N 1
ATOM 2243 C CA . GLU A 1 277 ? -13.801 1.885 24.622 1.00 88.94 277 GLU A CA 1
ATOM 2244 C C . GLU A 1 277 ? -14.406 0.523 24.290 1.00 88.94 277 GLU A C 1
ATOM 2246 O O . GLU A 1 277 ? -15.401 0.157 24.905 1.00 88.94 277 GLU A O 1
ATOM 2251 N N . TYR A 1 278 ? -13.804 -0.248 23.377 1.00 88.31 278 TYR A N 1
ATOM 2252 C CA . TYR A 1 278 ? -14.465 -1.429 22.798 1.00 88.31 278 TYR A CA 1
ATOM 2253 C C . TYR A 1 278 ? -13.784 -2.755 23.143 1.00 88.31 278 TYR A C 1
ATOM 2255 O O . TYR A 1 278 ? -14.450 -3.771 23.304 1.00 88.31 278 TYR A O 1
ATOM 2263 N N . ILE A 1 279 ? -12.459 -2.771 23.300 1.00 93.44 279 ILE A N 1
ATOM 2264 C CA . ILE A 1 279 ? -11.715 -4.000 23.587 1.00 93.44 279 ILE A CA 1
ATOM 2265 C C . ILE A 1 279 ? -11.637 -4.209 25.098 1.00 93.44 279 ILE A C 1
ATOM 2267 O O . ILE A 1 279 ? -10.974 -3.458 25.825 1.00 93.44 279 ILE A O 1
ATOM 2271 N N . HIS A 1 280 ? -12.285 -5.263 25.586 1.00 93.19 280 HIS A N 1
ATOM 2272 C CA . HIS A 1 280 ? -12.318 -5.604 27.005 1.00 93.19 280 HIS A CA 1
ATOM 2273 C C . HIS A 1 280 ? -11.644 -6.940 27.337 1.00 93.19 280 HIS A C 1
ATOM 2275 O O . HIS A 1 280 ? -11.003 -7.073 28.384 1.00 93.19 280 HIS A O 1
ATOM 2281 N N . ASP A 1 281 ? -11.701 -7.888 26.419 1.00 94.25 281 ASP A N 1
ATOM 2282 C CA . ASP A 1 281 ? -11.258 -9.267 26.563 1.00 94.25 281 ASP A CA 1
ATOM 2283 C C . ASP A 1 281 ? -10.862 -9.850 25.194 1.00 94.25 281 ASP A C 1
ATOM 2285 O O . ASP A 1 281 ? -10.765 -9.142 24.188 1.00 94.25 281 ASP A O 1
ATOM 2289 N N . ALA A 1 282 ? -10.554 -11.145 25.168 1.00 92.69 282 ALA A N 1
ATOM 2290 C CA . ALA A 1 282 ? -10.167 -11.854 23.956 1.00 92.69 282 ALA A CA 1
ATOM 2291 C C . ALA A 1 282 ? -11.277 -11.886 22.888 1.00 92.69 282 ALA A C 1
ATOM 2293 O O . ALA A 1 282 ? -10.959 -11.880 21.698 1.00 92.69 282 ALA A O 1
ATOM 2294 N N . GLU A 1 283 ? -12.547 -11.917 23.295 1.00 93.50 283 GLU A N 1
ATOM 2295 C CA . GLU A 1 283 ? -13.701 -12.001 22.396 1.00 93.50 283 GLU A CA 1
ATOM 2296 C C . GLU A 1 283 ? -13.960 -10.653 21.721 1.00 93.50 283 GLU A C 1
ATOM 2298 O O . GLU A 1 283 ? -13.884 -10.557 20.498 1.00 93.50 283 GLU A O 1
ATOM 2303 N N . SER A 1 284 ? -14.105 -9.593 22.512 1.00 93.06 284 SER A N 1
ATOM 2304 C CA . SER A 1 284 ? -14.229 -8.214 22.021 1.00 93.06 284 SER A CA 1
ATOM 2305 C C . SER A 1 284 ? -13.009 -7.756 21.212 1.00 93.06 284 SER A C 1
ATOM 2307 O O . SER A 1 284 ? -13.150 -7.003 20.251 1.00 93.06 284 SER A O 1
ATOM 2309 N N . TYR A 1 285 ? -11.798 -8.246 21.521 1.00 92.12 285 TYR A N 1
ATOM 2310 C CA . TYR A 1 285 ? -10.633 -8.032 20.654 1.00 92.12 285 TYR A CA 1
ATOM 2311 C C . TYR A 1 285 ? -10.831 -8.649 19.267 1.00 92.12 285 TYR A C 1
ATOM 2313 O O . TYR A 1 285 ? -10.499 -8.008 18.272 1.00 92.12 285 TYR A O 1
ATOM 2321 N N . ARG A 1 286 ? -11.337 -9.884 19.171 1.00 90.62 286 ARG A N 1
ATOM 2322 C CA . ARG A 1 286 ? -11.596 -10.526 17.870 1.00 90.62 286 ARG A CA 1
ATOM 2323 C C . ARG A 1 286 ? -12.671 -9.771 17.109 1.00 90.62 286 ARG A C 1
ATOM 2325 O O . ARG A 1 286 ? -12.425 -9.391 15.972 1.00 90.62 286 ARG A O 1
ATOM 2332 N N . GLU A 1 287 ? -13.776 -9.454 17.775 1.00 90.12 287 GLU A N 1
ATOM 2333 C CA . GLU A 1 287 ? -14.870 -8.680 17.191 1.00 90.12 287 GLU A CA 1
ATOM 2334 C C . GLU A 1 287 ? -14.374 -7.337 16.635 1.00 90.12 287 GLU A C 1
ATOM 2336 O O . GLU A 1 287 ? -14.645 -7.005 15.483 1.00 90.12 287 GLU A O 1
ATOM 2341 N N . PHE A 1 288 ? -13.540 -6.613 17.390 1.00 89.62 288 PHE A N 1
ATOM 2342 C CA . PHE A 1 288 ? -12.927 -5.366 16.929 1.00 89.62 288 PHE A CA 1
ATOM 2343 C C . PHE A 1 288 ? -11.986 -5.539 15.719 1.00 89.62 288 PHE A C 1
ATOM 2345 O O . PHE A 1 288 ? -11.794 -4.604 14.949 1.00 89.62 288 PHE A O 1
ATOM 2352 N N . ASN A 1 289 ? -11.371 -6.707 15.522 1.00 86.75 289 ASN A N 1
ATOM 2353 C CA . ASN A 1 289 ? -10.551 -6.960 14.330 1.00 86.75 289 ASN A CA 1
ATOM 2354 C C . ASN A 1 289 ? -11.372 -7.485 13.140 1.00 86.75 289 ASN A C 1
ATOM 2356 O O . ASN A 1 289 ? -10.902 -7.402 12.006 1.00 86.75 289 ASN A O 1
ATOM 2360 N N . ASP A 1 290 ? -12.573 -8.008 13.387 1.00 86.38 290 ASP A N 1
ATOM 2361 C CA . ASP A 1 290 ? -13.461 -8.550 12.355 1.00 86.38 290 ASP A CA 1
ATOM 2362 C C . ASP A 1 290 ? -14.362 -7.468 11.726 1.00 86.38 290 ASP A C 1
ATOM 2364 O O . ASP A 1 290 ? -14.840 -7.622 10.595 1.00 86.38 290 ASP A O 1
ATOM 2368 N N . ILE A 1 291 ? -14.556 -6.340 12.416 1.00 85.75 291 ILE A N 1
ATOM 2369 C CA . ILE A 1 291 ? -15.265 -5.161 11.899 1.00 85.75 291 ILE A CA 1
ATOM 2370 C C . ILE A 1 291 ? -14.471 -4.453 10.789 1.00 85.75 291 ILE A C 1
ATOM 2372 O O . ILE A 1 291 ? -13.244 -4.410 10.762 1.00 85.75 291 ILE A O 1
ATOM 2376 N N . ARG A 1 292 ? -15.200 -3.852 9.849 1.00 79.31 292 ARG A N 1
ATOM 2377 C CA . ARG A 1 292 ? -14.678 -3.212 8.627 1.00 79.31 292 ARG A CA 1
ATOM 2378 C C . ARG A 1 292 ? -15.108 -1.750 8.480 1.00 79.31 292 ARG A C 1
ATOM 2380 O O . ARG A 1 292 ? -14.913 -1.159 7.424 1.00 79.31 292 ARG A O 1
ATOM 2387 N N . GLY A 1 293 ? -15.708 -1.182 9.526 1.00 83.19 293 GLY A N 1
ATOM 2388 C CA . GLY A 1 293 ? -16.217 0.194 9.543 1.00 83.19 293 GLY A CA 1
ATOM 2389 C C . GLY A 1 293 ? -17.549 0.369 10.272 1.00 83.19 293 GLY A C 1
ATOM 2390 O O . GLY A 1 293 ? -17.992 1.501 10.430 1.00 83.19 293 GLY A O 1
ATOM 2391 N N . GLN A 1 294 ? -18.173 -0.716 10.747 1.00 86.69 294 GLN A N 1
ATOM 2392 C CA . GLN A 1 294 ? -19.486 -0.686 11.406 1.00 86.69 294 GLN A CA 1
ATOM 2393 C C . GLN A 1 294 ? -19.501 0.292 12.582 1.00 86.69 294 GLN A C 1
ATOM 2395 O O . GLN A 1 294 ? -20.396 1.118 12.681 1.00 86.69 294 GLN A O 1
ATOM 2400 N N . TRP A 1 295 ? -18.463 0.266 13.416 1.00 82.69 295 TRP A N 1
ATOM 2401 C CA . TRP A 1 295 ? -18.340 1.171 14.558 1.00 82.69 295 TRP A CA 1
ATOM 2402 C C . TRP A 1 295 ? -18.241 2.640 14.161 1.00 82.69 295 TRP A C 1
ATOM 2404 O O . TRP A 1 295 ? -18.787 3.491 14.850 1.00 82.69 295 TRP A O 1
ATOM 2414 N N . ILE A 1 296 ? -17.586 2.941 13.038 1.00 83.31 296 ILE A N 1
ATOM 2415 C CA . ILE A 1 296 ? -17.498 4.312 12.526 1.00 83.31 296 ILE A CA 1
ATOM 2416 C C . ILE A 1 296 ? -18.874 4.763 12.035 1.00 83.31 296 ILE A C 1
ATOM 2418 O O . ILE A 1 296 ? -19.287 5.875 12.338 1.00 83.31 296 ILE A O 1
ATOM 2422 N N . LEU A 1 297 ? -19.616 3.896 11.337 1.00 88.56 297 LEU A N 1
ATOM 2423 C CA . LEU A 1 297 ? -20.981 4.219 10.921 1.00 88.56 297 LEU A CA 1
ATOM 2424 C C . LEU A 1 297 ? -21.907 4.444 12.117 1.00 88.56 297 LEU A C 1
ATOM 2426 O O . LEU A 1 297 ? -22.669 5.402 12.099 1.00 88.56 297 LEU A O 1
ATOM 2430 N N . VAL A 1 298 ? -21.809 3.620 13.161 1.00 86.75 298 VAL A N 1
ATOM 2431 C CA . VAL A 1 298 ? -22.589 3.797 14.396 1.00 86.75 298 VAL A CA 1
ATOM 2432 C C . VAL A 1 298 ? -22.201 5.099 15.104 1.00 86.75 298 VAL A C 1
ATOM 2434 O O . VAL A 1 298 ? -23.077 5.871 15.484 1.00 86.75 298 VAL A O 1
ATOM 2437 N N . HIS A 1 299 ? -20.901 5.384 15.236 1.00 82.31 299 HIS A N 1
ATOM 2438 C CA . HIS A 1 299 ? -20.403 6.620 15.848 1.00 82.31 299 HIS A CA 1
ATOM 2439 C C . HIS A 1 299 ? -20.918 7.872 15.122 1.00 82.31 299 HIS A C 1
ATOM 2441 O O . HIS A 1 299 ? -21.379 8.816 15.757 1.00 82.31 299 HIS A O 1
ATOM 2447 N N . GLU A 1 300 ? -20.906 7.858 13.787 1.00 85.56 300 GLU A N 1
ATOM 2448 C CA . GLU A 1 300 ? -21.404 8.955 12.949 1.00 85.56 300 GLU A CA 1
ATOM 2449 C C . GLU A 1 300 ? -22.931 8.920 12.733 1.00 85.56 300 GLU A C 1
ATOM 2451 O O . GLU A 1 300 ? -23.457 9.715 11.956 1.00 85.56 300 GLU A O 1
ATOM 2456 N N . SER A 1 301 ? -23.668 8.014 13.395 1.00 89.19 301 SER A N 1
ATOM 2457 C CA . SER A 1 301 ? -25.126 7.835 13.224 1.00 89.19 301 SER A CA 1
ATOM 2458 C C . SER A 1 301 ? -25.557 7.619 11.760 1.00 89.19 301 SER A C 1
ATOM 2460 O O . SER A 1 301 ? -26.584 8.118 11.299 1.00 89.19 301 SER A O 1
ATOM 2462 N N . CYS A 1 302 ? -24.724 6.905 11.003 1.00 89.00 302 CYS A N 1
ATOM 2463 C CA . CYS A 1 302 ? -24.881 6.595 9.582 1.00 89.00 302 CYS A CA 1
ATOM 2464 C C . CYS A 1 302 ? -25.098 5.097 9.317 1.00 89.00 302 CYS A C 1
ATOM 2466 O O . CYS A 1 302 ? -25.088 4.665 8.166 1.00 89.00 302 CYS A O 1
ATOM 2468 N N . ASP A 1 303 ? -25.260 4.281 10.353 1.00 90.00 303 ASP A N 1
ATOM 2469 C CA . ASP A 1 303 ? -25.431 2.834 10.242 1.00 90.00 303 ASP A CA 1
ATOM 2470 C C . ASP A 1 303 ? -26.731 2.456 9.521 1.00 90.00 303 ASP A C 1
ATOM 2472 O O . ASP A 1 303 ? -26.697 1.623 8.617 1.00 90.00 303 ASP A O 1
ATOM 2476 N N . GLU A 1 304 ? -27.844 3.137 9.806 1.00 91.06 304 GLU A N 1
ATOM 2477 C CA . GLU A 1 304 ? -29.116 2.885 9.112 1.00 91.06 304 GLU A CA 1
ATOM 2478 C C . GLU A 1 304 ? -29.068 3.258 7.618 1.00 91.06 304 GLU A C 1
ATOM 2480 O O . GLU A 1 304 ? -29.716 2.622 6.786 1.00 91.06 304 GLU A O 1
ATOM 2485 N N . SER A 1 305 ? -28.298 4.288 7.255 1.00 90.88 305 SER A N 1
ATOM 2486 C CA . SER A 1 305 ? -28.266 4.831 5.889 1.00 90.88 305 SER A CA 1
ATOM 2487 C C . SER A 1 305 ? -27.167 4.222 5.014 1.00 90.88 305 SER A C 1
ATOM 2489 O O . SER A 1 305 ? -27.359 4.051 3.806 1.00 90.88 305 SER A O 1
ATOM 2491 N N . LEU A 1 306 ? -26.021 3.879 5.607 1.00 91.25 306 LEU A N 1
ATOM 2492 C CA . LEU A 1 306 ? -24.828 3.392 4.912 1.00 91.25 306 LEU A CA 1
ATOM 2493 C C . LEU A 1 306 ? -24.415 1.976 5.330 1.00 91.25 306 LEU A C 1
ATOM 2495 O O . LEU A 1 306 ? -23.449 1.460 4.771 1.00 91.25 306 LEU A O 1
ATOM 2499 N N . GLY A 1 307 ? -25.125 1.307 6.245 1.00 89.38 307 GLY A N 1
ATOM 2500 C CA . GLY A 1 307 ? -24.794 -0.053 6.695 1.00 89.38 307 GLY A CA 1
ATOM 2501 C C . GLY A 1 307 ? -24.680 -1.063 5.548 1.00 89.38 307 GLY A C 1
ATOM 2502 O O . GLY A 1 307 ? -23.717 -1.828 5.487 1.00 89.38 307 GLY A O 1
ATOM 2503 N N . TRP A 1 308 ? -25.567 -0.956 4.552 1.00 92.81 308 TRP A N 1
ATOM 2504 C CA . TRP A 1 308 ? -25.556 -1.772 3.328 1.00 92.81 308 TRP A CA 1
ATOM 2505 C C . TRP A 1 308 ? -24.231 -1.701 2.547 1.00 92.81 308 TRP A C 1
ATOM 2507 O O . TRP A 1 308 ? -23.894 -2.621 1.800 1.00 92.81 308 TRP A O 1
ATOM 2517 N N . SER A 1 309 ? -23.463 -0.615 2.699 1.00 90.69 309 SER A N 1
ATOM 2518 C CA . SER A 1 309 ? -22.159 -0.458 2.044 1.00 90.69 309 SER A CA 1
ATOM 2519 C C . SER A 1 309 ? -21.099 -1.412 2.603 1.00 90.69 309 SER A C 1
ATOM 2521 O O . SER A 1 309 ? -20.128 -1.708 1.911 1.00 90.69 309 SER A O 1
ATOM 2523 N N . LEU A 1 310 ? -21.282 -1.900 3.835 1.00 89.38 310 LEU A N 1
ATOM 2524 C CA . LEU A 1 310 ? -20.364 -2.814 4.518 1.00 89.38 310 LEU A CA 1
ATOM 2525 C C . LEU A 1 310 ? -20.796 -4.282 4.425 1.00 89.38 310 LEU A C 1
ATOM 2527 O O . LEU A 1 310 ? -19.982 -5.163 4.690 1.00 89.38 310 LEU A O 1
ATOM 2531 N N . GLU A 1 311 ? -22.042 -4.551 4.027 1.00 89.94 311 GLU A N 1
ATOM 2532 C CA . GLU A 1 311 ? -22.585 -5.907 3.838 1.00 89.94 311 GLU A CA 1
ATOM 2533 C C . GLU A 1 311 ? -22.052 -6.600 2.573 1.00 89.94 311 GLU A C 1
ATOM 2535 O O . GLU A 1 311 ? -22.207 -7.810 2.396 1.00 89.94 311 GLU A O 1
ATOM 2540 N N . LYS A 1 312 ? -21.413 -5.840 1.680 1.00 89.88 312 LYS A N 1
ATOM 2541 C CA . LYS A 1 312 ? -20.806 -6.346 0.447 1.00 89.88 312 LYS A CA 1
ATOM 2542 C C . LYS A 1 312 ? -19.487 -7.095 0.712 1.00 89.88 312 LYS A C 1
ATOM 2544 O O . LYS A 1 312 ? -18.860 -6.915 1.763 1.00 89.88 312 LYS A O 1
ATOM 2549 N N . PRO A 1 313 ? -19.026 -7.928 -0.245 1.00 91.56 313 PRO A N 1
ATOM 2550 C CA . PRO A 1 313 ? -17.661 -8.446 -0.246 1.00 91.56 313 PRO A CA 1
ATOM 2551 C C . PRO A 1 313 ? -16.633 -7.327 -0.039 1.00 91.56 313 PRO A C 1
ATOM 2553 O O . PRO A 1 313 ? -16.836 -6.195 -0.470 1.00 91.56 313 PRO A O 1
ATOM 2556 N N . PHE A 1 314 ? -15.529 -7.636 0.647 1.00 82.81 314 PHE A N 1
ATOM 2557 C CA . PHE A 1 314 ? -14.567 -6.627 1.108 1.00 82.81 314 PHE A CA 1
ATOM 2558 C C . PHE A 1 314 ? -14.050 -5.725 -0.019 1.00 82.81 314 PHE A C 1
ATOM 2560 O O . PHE A 1 314 ? -13.984 -4.508 0.128 1.00 82.81 314 PHE A O 1
ATOM 2567 N N . ASP A 1 315 ? -13.694 -6.333 -1.142 1.00 83.62 315 ASP A N 1
ATOM 2568 C CA . ASP A 1 315 ? -13.213 -5.671 -2.346 1.00 83.62 315 ASP A CA 1
ATOM 2569 C C . ASP A 1 315 ? -14.266 -4.736 -2.953 1.00 83.62 315 ASP A C 1
ATOM 2571 O O . ASP A 1 315 ? -13.946 -3.597 -3.295 1.00 83.62 315 ASP A O 1
ATOM 2575 N N . GLU A 1 316 ? -15.528 -5.163 -3.012 1.00 89.44 316 GLU A N 1
ATOM 2576 C CA . GLU A 1 316 ? -16.632 -4.313 -3.465 1.00 89.44 316 GLU A CA 1
ATOM 2577 C C . GLU A 1 316 ? -16.864 -3.121 -2.532 1.00 89.44 316 GLU A C 1
ATOM 2579 O O . GLU A 1 316 ? -17.034 -1.997 -3.009 1.00 89.44 316 GLU A O 1
ATOM 2584 N N . SER A 1 317 ? -16.842 -3.337 -1.214 1.00 88.75 317 SER A N 1
ATOM 2585 C CA . SER A 1 317 ? -16.995 -2.264 -0.225 1.00 88.75 317 SER A CA 1
ATOM 2586 C C . SER A 1 317 ? -15.869 -1.238 -0.358 1.00 88.75 317 SER A C 1
ATOM 2588 O O . SER A 1 317 ? -16.132 -0.038 -0.396 1.00 88.75 317 SER A O 1
ATOM 2590 N N . VAL A 1 318 ? -14.616 -1.687 -0.500 1.00 85.50 318 VAL A N 1
ATOM 2591 C CA . VAL A 1 318 ? -13.461 -0.797 -0.710 1.00 85.50 318 VAL A CA 1
ATOM 2592 C C . VAL A 1 318 ? -13.630 0.038 -1.980 1.00 85.50 318 VAL A C 1
ATOM 2594 O O . VAL A 1 318 ? -13.423 1.251 -1.940 1.00 85.50 318 VAL A O 1
ATOM 2597 N N . LEU A 1 319 ? -14.044 -0.578 -3.092 1.00 84.62 319 LEU A N 1
ATOM 2598 C CA . LEU A 1 319 ? -14.302 0.137 -4.345 1.00 84.62 319 LEU A CA 1
ATOM 2599 C C . LEU A 1 319 ? -15.429 1.163 -4.199 1.00 84.62 319 LEU A C 1
ATOM 2601 O O . LEU A 1 319 ? -15.304 2.289 -4.680 1.00 84.62 319 LEU A O 1
ATOM 2605 N N . LEU A 1 320 ? -16.512 0.794 -3.517 1.00 88.69 320 LEU A N 1
ATOM 2606 C CA . LEU A 1 320 ? -17.652 1.670 -3.281 1.00 88.69 320 LEU A CA 1
ATOM 2607 C C . LEU A 1 320 ? -17.254 2.894 -2.457 1.00 88.69 320 LEU A C 1
ATOM 2609 O O . LEU A 1 320 ? -17.559 4.018 -2.852 1.00 88.69 320 LEU A O 1
ATOM 2613 N N . TRP A 1 321 ? -16.525 2.695 -1.358 1.00 86.31 321 TRP A N 1
ATOM 2614 C CA . TRP A 1 321 ? -16.032 3.792 -0.528 1.00 86.31 321 TRP A CA 1
ATOM 2615 C C . TRP A 1 321 ? -14.998 4.654 -1.259 1.00 86.31 321 TRP A C 1
ATOM 2617 O O . TRP A 1 321 ? -15.009 5.869 -1.084 1.00 86.31 321 TRP A O 1
ATOM 2627 N N . HIS A 1 322 ? -14.164 4.077 -2.132 1.00 80.69 322 HIS A N 1
ATOM 2628 C CA . HIS A 1 322 ? -13.291 4.853 -3.019 1.00 80.69 322 HIS A CA 1
ATOM 2629 C C . HIS A 1 322 ? -14.078 5.760 -3.969 1.00 80.69 322 HIS A C 1
ATOM 2631 O O . HIS A 1 322 ? -13.781 6.951 -4.048 1.00 80.69 322 HIS A O 1
ATOM 2637 N N . LEU A 1 323 ? -15.103 5.230 -4.642 1.00 82.06 323 LEU A N 1
ATOM 2638 C CA . LEU A 1 323 ? -15.966 6.025 -5.518 1.00 82.06 323 LEU A CA 1
ATOM 2639 C C . LEU A 1 323 ? -16.715 7.110 -4.739 1.00 82.06 323 LEU A C 1
ATOM 2641 O O . LEU A 1 323 ? -16.777 8.249 -5.187 1.00 82.06 323 LEU A O 1
ATOM 2645 N N . ALA A 1 324 ? -17.251 6.778 -3.562 1.00 84.75 324 ALA A N 1
ATOM 2646 C CA . ALA A 1 324 ? -17.940 7.737 -2.706 1.00 84.75 324 ALA A CA 1
ATOM 2647 C C . ALA A 1 324 ? -17.015 8.889 -2.292 1.00 84.75 324 ALA A C 1
ATOM 2649 O O . ALA A 1 324 ? -17.408 10.047 -2.383 1.00 84.75 324 ALA A O 1
ATOM 2650 N N . THR A 1 325 ? -15.771 8.596 -1.895 1.00 78.25 325 THR A N 1
ATOM 2651 C CA . THR A 1 325 ? -14.801 9.655 -1.590 1.00 78.25 325 THR A CA 1
ATOM 2652 C C . THR A 1 325 ? -14.444 10.490 -2.817 1.00 78.25 325 THR A C 1
ATOM 2654 O O . THR A 1 325 ? -14.332 11.702 -2.682 1.00 78.25 325 THR A O 1
ATOM 2657 N N . ASP A 1 326 ? -14.340 9.887 -4.005 1.00 72.94 326 ASP A N 1
ATOM 2658 C CA . ASP A 1 326 ? -14.091 10.636 -5.243 1.00 72.94 326 ASP A CA 1
ATOM 2659 C C . ASP A 1 326 ? -15.238 11.628 -5.509 1.00 72.94 326 ASP A C 1
ATOM 2661 O O . ASP A 1 326 ? -14.994 12.818 -5.650 1.00 72.94 326 ASP A O 1
ATOM 2665 N N . PHE A 1 327 ? -16.498 11.180 -5.438 1.00 77.12 327 PHE A N 1
ATOM 2666 C CA . PHE A 1 327 ? -17.671 12.047 -5.640 1.00 77.12 327 PHE A CA 1
ATOM 2667 C C . PHE A 1 327 ? -17.857 13.130 -4.573 1.00 77.12 327 PHE A C 1
ATOM 2669 O O . PHE A 1 327 ? -18.395 14.196 -4.864 1.00 77.12 327 PHE A O 1
ATOM 2676 N N . CYS A 1 328 ? -17.503 12.846 -3.320 1.00 76.12 328 CYS A N 1
ATOM 2677 C CA . CYS A 1 328 ? -17.718 13.786 -2.222 1.00 76.12 328 CYS A CA 1
ATOM 2678 C C . CYS A 1 328 ? -16.613 14.845 -2.122 1.00 76.12 328 CYS A C 1
ATOM 2680 O O . CYS A 1 328 ? -16.863 15.920 -1.574 1.00 76.12 328 CYS A O 1
ATOM 2682 N N . PHE A 1 329 ? -15.403 14.552 -2.608 1.00 66.88 329 PHE A N 1
ATOM 2683 C CA . PHE A 1 329 ? -14.247 15.441 -2.478 1.00 66.88 329 PHE A CA 1
ATOM 2684 C C . PHE A 1 329 ? -13.773 16.077 -3.800 1.00 66.88 329 PHE A C 1
ATOM 2686 O O . PHE A 1 329 ? -12.991 17.030 -3.720 1.00 66.88 329 PHE A O 1
ATOM 2693 N N . TYR A 1 330 ? -14.242 15.624 -4.975 1.00 62.62 330 TYR A N 1
ATOM 2694 C CA . TYR A 1 330 ? -13.840 16.121 -6.306 1.00 62.62 330 TYR A CA 1
ATOM 2695 C C . TYR A 1 330 ? -15.016 16.397 -7.252 1.00 62.62 330 TYR A C 1
ATOM 2697 O O . TYR A 1 330 ? -14.873 17.329 -8.080 1.00 62.62 330 TYR A O 1
#